Protein AF-A0A1G9GF75-F1 (afdb_monomer)

Nearest PDB structures (foldseek):
  6t9a-assembly1_C  TM=3.293E-01  e=6.809E-01  Ralstonia solanacearum
  8cf6-assembly1_A  TM=3.306E-01  e=2.085E+00  Ralstonia solanacearum
  5y2z-assembly3_F  TM=2.929E-01  e=1.576E+00  Homo sapiens
  3zw0-assembly1_A  TM=3.594E-01  e=5.396E+00  Burkholderia ambifaria AMMD
  5y31-assembly2_D  TM=3.012E-01  e=4.562E+00  Homo sapiens

Structure (mmCIF, N/CA/C/O backbone):
data_AF-A0A1G9GF75-F1
#
_entry.id   AF-A0A1G9GF75-F1
#
loop_
_atom_site.group_PDB
_atom_site.id
_atom_site.type_symbol
_atom_site.label_atom_id
_atom_site.label_alt_id
_atom_site.label_comp_id
_atom_site.label_asym_id
_atom_site.label_entity_id
_atom_site.label_seq_id
_atom_site.pdbx_PDB_ins_code
_atom_site.Cartn_x
_atom_site.Cartn_y
_atom_site.Cartn_z
_atom_site.occupancy
_at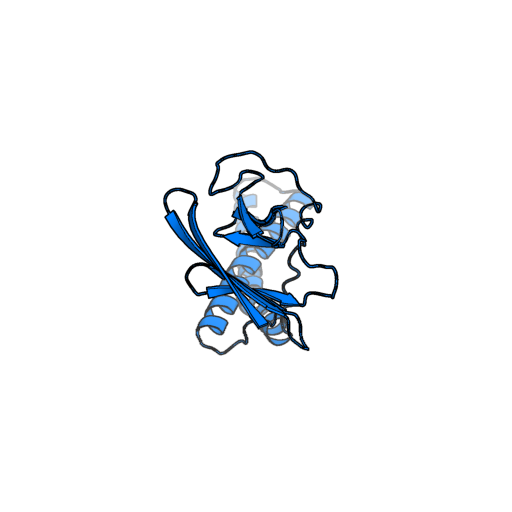om_site.B_iso_or_equiv
_atom_site.auth_seq_id
_atom_site.auth_comp_id
_atom_site.auth_asym_id
_atom_site.auth_atom_id
_atom_site.pdbx_PDB_model_num
ATOM 1 N N . MET A 1 1 ? -11.338 -0.528 24.658 1.00 68.44 1 MET A N 1
ATOM 2 C CA . MET A 1 1 ? -12.566 -0.187 23.904 1.00 68.44 1 MET A CA 1
ATOM 3 C C . MET A 1 1 ? -12.255 -0.245 22.417 1.00 68.44 1 MET A C 1
ATOM 5 O O . MET A 1 1 ? -11.251 0.332 22.014 1.00 68.44 1 MET A O 1
ATOM 9 N N . LYS A 1 2 ? -13.055 -0.966 21.622 1.00 80.62 2 LYS A N 1
ATOM 10 C CA . LYS A 1 2 ? -12.893 -1.018 20.161 1.00 80.62 2 LYS A CA 1
ATOM 11 C C . LYS A 1 2 ? -13.844 -0.028 19.498 1.00 80.62 2 LYS A C 1
ATOM 13 O O . LYS A 1 2 ? -15.021 -0.006 19.845 1.00 80.62 2 LYS A O 1
ATOM 18 N N . LYS A 1 3 ? -13.330 0.772 18.570 1.00 83.44 3 LYS A N 1
ATOM 19 C CA . LYS A 1 3 ? -14.111 1.652 17.699 1.00 83.44 3 LYS A CA 1
ATOM 20 C C . LYS A 1 3 ? -13.942 1.193 16.253 1.00 83.44 3 LYS A C 1
ATOM 22 O O . LYS A 1 3 ? -12.879 0.694 15.878 1.00 83.44 3 LYS A O 1
ATOM 27 N N . HIS A 1 4 ? -15.002 1.348 15.472 1.00 87.31 4 HIS A N 1
ATOM 28 C CA . HIS A 1 4 ? -15.048 0.924 14.082 1.00 87.31 4 HIS A CA 1
ATOM 29 C C . HIS A 1 4 ? -15.606 2.049 13.215 1.00 87.31 4 HIS A C 1
ATOM 31 O O . HIS A 1 4 ? -16.604 2.663 13.584 1.00 87.31 4 HIS A O 1
ATOM 37 N N . TRP A 1 5 ? -14.978 2.273 12.064 1.00 89.00 5 TRP A N 1
ATOM 38 C CA . TRP A 1 5 ? -15.493 3.140 11.006 1.00 89.00 5 TRP A CA 1
ATOM 39 C C . TRP A 1 5 ? -15.496 2.372 9.694 1.00 89.00 5 TRP A C 1
ATOM 41 O O . TRP A 1 5 ? -14.630 1.525 9.466 1.00 89.00 5 TRP A O 1
ATOM 51 N N . ASN A 1 6 ? -16.472 2.657 8.843 1.00 91.56 6 ASN A N 1
ATOM 52 C CA . ASN A 1 6 ? -16.586 2.055 7.529 1.00 91.56 6 ASN A CA 1
ATOM 53 C C . ASN A 1 6 ? -16.918 3.112 6.477 1.00 91.56 6 ASN A C 1
ATOM 55 O O . ASN A 1 6 ? -17.687 4.038 6.717 1.00 91.56 6 ASN A O 1
ATOM 59 N N . TRP A 1 7 ? -16.350 2.944 5.289 1.00 91.06 7 TRP A N 1
ATOM 60 C CA . TRP A 1 7 ? -16.622 3.804 4.145 1.00 91.06 7 TRP A CA 1
ATOM 61 C C . TRP A 1 7 ? -16.792 2.960 2.895 1.00 91.06 7 TRP A C 1
ATOM 63 O O . TRP A 1 7 ? -15.996 2.060 2.627 1.00 91.06 7 TRP A O 1
ATOM 73 N N . ASN A 1 8 ? -17.821 3.278 2.116 1.00 90.12 8 ASN A N 1
ATOM 74 C CA . ASN A 1 8 ? -17.993 2.752 0.771 1.00 90.12 8 ASN A CA 1
ATOM 75 C C . ASN A 1 8 ? -17.619 3.868 -0.198 1.00 90.12 8 ASN A C 1
ATOM 77 O O . ASN A 1 8 ? -18.296 4.891 -0.246 1.00 90.12 8 ASN A O 1
ATOM 81 N N . VAL A 1 9 ? -16.527 3.685 -0.933 1.00 86.38 9 VAL A N 1
ATOM 82 C CA . VAL A 1 9 ? -15.971 4.709 -1.824 1.00 86.38 9 VAL A CA 1
ATOM 83 C C . VAL A 1 9 ? -15.836 4.175 -3.241 1.00 86.38 9 VAL A C 1
ATOM 85 O O . VAL A 1 9 ? -15.618 2.981 -3.450 1.00 86.38 9 VAL A O 1
ATOM 88 N N . THR A 1 10 ? -15.938 5.070 -4.221 1.00 85.25 10 THR A N 1
ATOM 89 C CA . THR A 1 10 ? -15.710 4.737 -5.630 1.00 85.25 10 THR A CA 1
ATOM 90 C C . THR A 1 10 ? -14.386 5.340 -6.079 1.00 85.25 10 THR A C 1
ATOM 92 O O . THR A 1 10 ? -14.235 6.557 -6.089 1.00 85.25 10 THR A O 1
ATOM 95 N N . ILE A 1 11 ? -13.431 4.498 -6.477 1.00 83.50 11 ILE A N 1
ATOM 96 C CA . ILE A 1 11 ? -12.139 4.923 -7.035 1.00 83.50 11 ILE A CA 1
ATOM 97 C C . ILE A 1 11 ? -12.031 4.317 -8.433 1.00 83.50 11 ILE A C 1
ATOM 99 O O . ILE A 1 11 ? -12.179 3.106 -8.595 1.00 83.50 11 ILE A O 1
ATOM 103 N N . GLU A 1 12 ? -11.827 5.153 -9.455 1.00 84.19 12 GLU A N 1
ATOM 104 C CA . GLU A 1 12 ? -11.728 4.723 -10.864 1.00 84.19 12 GLU A CA 1
ATOM 105 C C . GLU A 1 12 ? -12.880 3.802 -11.311 1.00 84.19 12 GLU A C 1
ATOM 107 O O . GLU A 1 12 ? -12.673 2.764 -11.941 1.00 84.19 12 GLU A O 1
ATOM 112 N N . ARG A 1 13 ? -14.123 4.177 -10.970 1.00 82.81 13 ARG A N 1
ATOM 113 C CA . ARG A 1 13 ? -15.353 3.419 -11.291 1.00 82.81 13 ARG A CA 1
ATOM 114 C C . ARG A 1 13 ? -15.442 2.033 -10.634 1.00 82.81 13 ARG A C 1
ATOM 116 O O . ARG A 1 13 ? -16.277 1.222 -11.030 1.00 82.81 13 ARG A O 1
ATOM 123 N N . ARG A 1 14 ? -14.604 1.744 -9.636 1.00 83.81 14 ARG A N 1
ATOM 124 C CA . ARG A 1 14 ? -14.684 0.534 -8.811 1.00 83.81 14 ARG A CA 1
ATOM 125 C C . ARG A 1 14 ? -15.075 0.895 -7.387 1.00 83.81 14 ARG A C 1
ATOM 127 O O . ARG A 1 14 ? -14.551 1.853 -6.826 1.00 83.81 14 ARG A O 1
ATOM 134 N N . ASN A 1 15 ? -15.957 0.089 -6.808 1.00 88.25 15 ASN A N 1
ATOM 135 C CA . ASN A 1 15 ? -16.406 0.257 -5.432 1.00 88.25 15 ASN A CA 1
ATOM 136 C C . ASN A 1 15 ? -15.452 -0.465 -4.480 1.00 88.25 15 ASN A C 1
ATOM 138 O O . ASN A 1 15 ? -15.113 -1.633 -4.692 1.00 88.25 15 ASN A O 1
ATOM 142 N N . TYR A 1 16 ? -15.052 0.224 -3.418 1.00 87.94 16 TYR A N 1
ATOM 143 C CA . TYR A 1 16 ? -14.241 -0.320 -2.340 1.00 87.94 16 TYR A CA 1
ATOM 144 C C . TYR A 1 16 ? -14.930 -0.074 -1.010 1.00 87.94 16 TYR A C 1
ATOM 146 O O . TYR A 1 16 ? -15.447 1.013 -0.751 1.00 87.94 16 TYR A O 1
ATOM 154 N N . ARG A 1 17 ? -14.883 -1.087 -0.152 1.00 90.56 17 ARG A N 1
ATOM 155 C CA . ARG A 1 17 ? -15.241 -0.974 1.253 1.00 90.56 17 ARG A CA 1
ATOM 156 C C . ARG A 1 17 ? -13.967 -0.836 2.071 1.00 90.56 17 ARG A C 1
ATOM 158 O O . ARG A 1 17 ? -13.115 -1.721 2.027 1.00 90.56 17 ARG A O 1
ATOM 165 N N . ILE A 1 18 ? -13.836 0.261 2.799 1.00 90.44 18 ILE A N 1
ATOM 166 C CA . ILE A 1 18 ? -12.709 0.533 3.688 1.00 90.44 18 ILE A CA 1
ATOM 167 C C . ILE A 1 18 ? -13.226 0.417 5.117 1.00 90.44 18 ILE A C 1
ATOM 169 O O . ILE A 1 18 ? -14.155 1.130 5.482 1.00 90.44 18 ILE A O 1
ATOM 173 N N . ASP A 1 19 ? -12.634 -0.463 5.920 1.00 89.75 19 ASP A N 1
ATOM 174 C CA . ASP A 1 19 ? -12.979 -0.627 7.332 1.00 89.75 19 ASP A CA 1
ATOM 175 C C . ASP A 1 19 ? -11.769 -0.267 8.209 1.00 89.75 19 ASP A C 1
ATOM 177 O O . ASP A 1 19 ? -10.677 -0.826 8.061 1.00 89.75 19 ASP A O 1
ATOM 181 N N . LEU A 1 20 ? -11.972 0.647 9.155 1.00 88.88 20 LEU A N 1
ATOM 182 C CA . LEU A 1 20 ? -11.009 1.015 10.185 1.00 88.88 20 LEU A CA 1
ATOM 183 C C . LEU A 1 20 ? -11.405 0.364 11.506 1.00 88.88 20 LEU A C 1
ATOM 185 O O . LEU A 1 20 ? -12.462 0.663 12.055 1.00 88.88 20 LEU A O 1
ATOM 189 N N . GLU A 1 21 ? -10.544 -0.492 12.044 1.00 88.31 21 GLU A N 1
ATOM 190 C CA . GLU A 1 21 ? -10.649 -0.982 13.421 1.00 88.31 21 GLU A CA 1
ATOM 191 C C . GLU A 1 21 ? -9.610 -0.260 14.276 1.00 88.31 21 GLU A C 1
ATOM 193 O O . GLU A 1 21 ? -8.416 -0.314 13.979 1.00 88.31 21 GLU A O 1
ATOM 198 N N . TYR A 1 22 ? -10.062 0.375 15.356 1.00 83.69 22 TYR A N 1
ATOM 199 C CA . TYR A 1 22 ? -9.215 1.063 16.326 1.00 83.69 22 TYR A CA 1
ATOM 200 C C . TYR A 1 22 ? -9.423 0.458 17.712 1.00 83.69 22 TYR A C 1
ATOM 202 O O . TYR A 1 22 ? -10.532 0.477 18.253 1.00 83.69 22 TYR A O 1
ATOM 210 N N . ASN A 1 23 ? -8.366 -0.086 18.310 1.00 81.50 23 ASN A N 1
ATOM 211 C CA . ASN A 1 23 ? -8.431 -0.689 19.635 1.00 81.50 23 ASN A CA 1
ATOM 212 C C . ASN A 1 23 ? -7.692 0.171 20.659 1.00 81.50 23 ASN A C 1
ATOM 214 O O . ASN A 1 23 ? -6.466 0.258 20.649 1.00 81.50 23 ASN A O 1
ATOM 218 N N . ILE A 1 24 ? -8.448 0.751 21.589 1.00 69.38 24 ILE A N 1
ATOM 219 C CA . ILE A 1 24 ? -7.940 1.534 22.720 1.00 69.38 24 ILE A CA 1
ATOM 220 C C . ILE A 1 24 ? -7.897 0.623 23.944 1.00 69.38 24 ILE A C 1
ATOM 222 O O . ILE A 1 24 ? -8.791 0.654 24.795 1.00 69.38 24 ILE A O 1
ATOM 226 N N . GLY A 1 25 ? -6.916 -0.275 23.974 1.00 67.69 25 GLY A N 1
ATOM 227 C CA . GLY A 1 25 ? -6.624 -1.156 25.108 1.00 67.69 25 GLY A CA 1
ATOM 228 C C . GLY A 1 25 ? -5.212 -0.932 25.652 1.00 67.69 25 GLY A C 1
ATOM 229 O O . GLY A 1 25 ? -4.576 0.074 25.343 1.00 67.69 25 GLY A O 1
ATOM 230 N N . LEU A 1 26 ? -4.702 -1.898 26.424 1.00 62.81 26 LEU A N 1
ATOM 231 C CA . LEU A 1 26 ? -3.294 -1.944 26.858 1.00 62.81 26 LEU A CA 1
ATOM 232 C C . LEU A 1 26 ? -2.325 -1.888 25.668 1.00 62.81 26 LEU A C 1
ATOM 234 O O . LEU A 1 26 ? -1.297 -1.222 25.726 1.00 62.81 26 LEU A O 1
ATOM 238 N N . ILE A 1 27 ? -2.687 -2.557 24.571 1.00 65.62 27 ILE A N 1
ATOM 239 C CA . ILE A 1 27 ? -1.992 -2.474 23.290 1.00 65.62 27 ILE A CA 1
ATOM 240 C C . ILE A 1 27 ? -2.890 -1.686 22.345 1.00 65.62 27 ILE A C 1
ATOM 242 O O . ILE A 1 27 ? -3.922 -2.188 21.895 1.00 65.62 27 ILE A O 1
ATOM 246 N N . ARG A 1 28 ? -2.493 -0.446 22.062 1.00 75.44 28 ARG A N 1
ATOM 247 C CA . ARG A 1 28 ? -3.176 0.413 21.100 1.00 75.44 28 ARG A CA 1
ATOM 248 C C . ARG A 1 28 ? -2.770 0.017 19.690 1.00 75.44 28 ARG A C 1
ATOM 250 O O . ARG A 1 28 ? -1.592 0.055 19.328 1.00 75.44 28 ARG A O 1
ATOM 257 N N . ASN A 1 29 ? -3.742 -0.419 18.903 1.00 82.69 29 ASN A N 1
ATOM 258 C CA . ASN A 1 29 ? -3.508 -0.782 17.517 1.00 82.69 29 ASN A CA 1
ATOM 259 C C . ASN A 1 29 ? -4.644 -0.317 16.622 1.00 82.69 29 ASN A C 1
ATOM 261 O O . ASN A 1 29 ? -5.777 -0.113 17.057 1.00 82.69 29 ASN A O 1
ATOM 265 N N . MET A 1 30 ? -4.300 -0.172 15.352 1.00 84.25 30 MET A N 1
ATOM 266 C CA . MET A 1 30 ? -5.237 0.162 14.306 1.00 84.25 30 MET A CA 1
ATOM 267 C C . MET A 1 30 ? -5.001 -0.718 13.098 1.00 84.25 30 MET A C 1
ATOM 269 O O . MET A 1 30 ? -3.865 -1.066 12.757 1.00 84.25 30 MET A O 1
ATOM 273 N N . LYS A 1 31 ? -6.099 -1.101 12.463 1.00 89.25 31 LYS A N 1
ATOM 274 C CA . LYS A 1 31 ? -6.095 -1.940 11.276 1.00 89.25 31 LYS A CA 1
ATOM 275 C C . LYS A 1 31 ? -6.988 -1.313 10.230 1.00 89.25 31 LYS A C 1
ATOM 277 O O . LYS A 1 31 ? -8.153 -1.031 10.500 1.00 89.25 31 LYS A O 1
ATOM 282 N N . ILE A 1 32 ? -6.433 -1.149 9.039 1.00 88.31 32 ILE A N 1
ATOM 283 C CA . ILE A 1 32 ? -7.171 -0.718 7.858 1.00 88.31 32 ILE A CA 1
ATOM 284 C C . ILE A 1 32 ? -7.410 -1.954 7.000 1.00 88.31 32 ILE A C 1
ATOM 286 O O . ILE A 1 32 ? -6.450 -2.626 6.605 1.00 88.31 32 ILE A O 1
ATOM 290 N N . HIS A 1 33 ? -8.671 -2.247 6.712 1.00 88.25 33 HIS A N 1
ATOM 291 C CA . HIS A 1 33 ? -9.077 -3.293 5.785 1.00 88.25 33 HIS A CA 1
ATOM 292 C C . HIS A 1 33 ? -9.672 -2.665 4.526 1.00 88.25 33 HIS A C 1
ATOM 294 O O . HIS A 1 33 ? -10.390 -1.675 4.606 1.00 88.25 33 HIS A O 1
ATOM 300 N N . VAL A 1 34 ? -9.381 -3.253 3.369 1.00 88.25 34 VAL A N 1
ATOM 301 C CA . VAL A 1 34 ? -9.963 -2.880 2.076 1.00 88.25 34 VAL A CA 1
ATOM 302 C C . VAL A 1 34 ? -10.602 -4.130 1.485 1.00 88.25 34 VAL A C 1
ATOM 304 O O . VAL A 1 34 ? -9.927 -5.142 1.299 1.00 88.25 34 VAL A O 1
ATOM 307 N N . ASN A 1 35 ? -11.908 -4.083 1.229 1.00 89.75 35 ASN A N 1
ATOM 308 C CA . ASN A 1 35 ? -12.726 -5.226 0.817 1.00 89.75 35 ASN A CA 1
ATOM 309 C C . ASN A 1 35 ? -12.517 -6.454 1.728 1.00 89.75 35 ASN A C 1
ATOM 311 O O . ASN A 1 35 ? -12.398 -7.579 1.255 1.00 89.75 35 ASN A O 1
ATOM 315 N N . GLY A 1 36 ? -12.405 -6.227 3.043 1.00 84.00 36 GLY A N 1
ATOM 316 C CA . GLY A 1 36 ? -12.159 -7.273 4.044 1.00 84.00 36 GLY A CA 1
ATOM 317 C C . GLY A 1 36 ? -10.707 -7.764 4.148 1.00 84.00 36 GLY A C 1
ATOM 318 O O . GLY A 1 36 ? -10.383 -8.507 5.073 1.00 84.00 36 GLY A O 1
ATOM 319 N N . HIS A 1 37 ? -9.800 -7.334 3.267 1.00 83.19 37 HIS A N 1
ATOM 320 C CA . HIS A 1 37 ? -8.383 -7.692 3.338 1.00 83.19 37 HIS A CA 1
ATOM 321 C C . HIS A 1 37 ? -7.590 -6.668 4.147 1.00 83.19 37 HIS A C 1
ATOM 323 O O . HIS A 1 37 ? -7.698 -5.469 3.907 1.00 83.19 37 HIS A O 1
ATOM 329 N N . LEU A 1 38 ? -6.747 -7.131 5.077 1.00 84.25 38 LEU A N 1
ATOM 330 C CA . LEU A 1 38 ? -5.875 -6.254 5.863 1.00 84.25 38 LEU A CA 1
ATOM 331 C C . LEU A 1 38 ? -4.868 -5.543 4.945 1.00 84.25 38 LEU A C 1
ATOM 333 O O . LEU A 1 38 ? -3.921 -6.160 4.453 1.00 84.25 38 LEU A O 1
ATOM 337 N N . ALA A 1 39 ? -5.065 -4.241 4.746 1.00 79.94 39 ALA A N 1
ATOM 338 C CA . ALA A 1 39 ? -4.188 -3.397 3.946 1.00 79.94 39 ALA A CA 1
ATOM 339 C C . ALA A 1 39 ? -2.969 -2.948 4.760 1.00 79.94 39 ALA A C 1
ATOM 341 O O . ALA A 1 39 ? -1.834 -3.050 4.290 1.00 79.94 39 ALA A O 1
ATOM 342 N N . LYS A 1 40 ? -3.194 -2.490 6.001 1.00 77.56 40 LYS A N 1
ATOM 343 C CA . LYS A 1 40 ? -2.128 -1.981 6.873 1.00 77.56 40 LYS A CA 1
ATOM 344 C C . LYS A 1 40 ? -2.444 -2.208 8.359 1.00 77.56 40 LYS A C 1
ATOM 346 O O . LYS A 1 40 ? -3.447 -1.683 8.846 1.00 77.56 40 LYS A O 1
ATOM 351 N N . PRO A 1 41 ? -1.608 -2.962 9.095 1.00 80.00 41 PRO A N 1
ATOM 352 C CA . PRO A 1 41 ? -1.594 -2.938 10.553 1.00 80.00 41 PRO A CA 1
ATOM 353 C C . PRO A 1 41 ? -0.655 -1.834 11.066 1.00 80.00 41 PRO A C 1
ATOM 355 O O . PRO A 1 41 ? 0.464 -1.698 10.575 1.00 80.00 41 PRO A O 1
ATOM 358 N N . MET A 1 42 ? -1.072 -1.082 12.085 1.00 78.88 42 MET A N 1
ATOM 359 C CA . MET A 1 42 ? -0.218 -0.119 12.790 1.00 78.88 42 MET A CA 1
ATOM 360 C C . MET A 1 42 ? -0.378 -0.231 14.303 1.00 78.88 42 MET A C 1
ATOM 362 O O . MET A 1 42 ? -1.476 -0.432 14.827 1.00 78.88 42 MET A O 1
ATOM 366 N N . LYS A 1 43 ? 0.747 -0.087 15.006 1.00 77.31 43 LYS A N 1
ATOM 367 C CA . LYS A 1 43 ? 0.754 0.250 16.430 1.00 77.31 43 LYS A CA 1
ATOM 368 C C . LYS A 1 43 ? 0.620 1.760 16.553 1.00 77.31 43 LYS A C 1
ATOM 370 O O . LYS A 1 43 ? 1.166 2.474 15.720 1.00 77.31 43 LYS A O 1
ATOM 375 N N . ILE A 1 44 ? -0.106 2.207 17.568 1.00 74.12 44 ILE A N 1
ATOM 376 C CA . ILE A 1 44 ? -0.360 3.629 17.797 1.00 74.12 44 ILE A CA 1
ATOM 377 C C . ILE A 1 44 ? 0.061 3.958 19.214 1.00 74.12 44 ILE A C 1
ATOM 379 O O . ILE A 1 44 ? -0.300 3.245 20.152 1.00 74.12 44 ILE A O 1
ATOM 383 N N . ASN A 1 45 ? 0.828 5.026 19.378 1.00 71.75 45 ASN A N 1
ATOM 384 C CA . ASN A 1 45 ? 1.230 5.494 20.695 1.00 71.75 45 ASN A CA 1
ATOM 385 C C . ASN A 1 45 ? 0.145 6.377 21.326 1.00 71.75 45 ASN A C 1
ATOM 387 O O . ASN A 1 45 ? -0.747 6.910 20.665 1.00 71.75 45 ASN A O 1
ATOM 391 N N . LYS A 1 46 ? 0.203 6.545 22.648 1.00 67.75 46 LYS A N 1
ATOM 392 C CA . LYS A 1 46 ? -0.674 7.496 23.339 1.00 67.75 46 LYS A CA 1
ATOM 393 C C . LYS A 1 46 ? -0.375 8.912 22.826 1.00 67.75 46 LYS A C 1
ATOM 395 O O . LYS A 1 46 ? 0.773 9.330 22.875 1.00 67.75 46 LYS A O 1
ATOM 400 N N . GLY A 1 47 ? -1.399 9.623 22.351 1.00 67.00 47 GLY A N 1
ATOM 401 C CA . GLY A 1 47 ? -1.256 10.960 21.756 1.00 67.00 47 GLY A CA 1
ATOM 402 C C . GLY A 1 47 ? -1.088 10.980 20.232 1.00 67.00 47 GLY A C 1
ATOM 403 O O . GLY A 1 47 ? -1.136 12.050 19.647 1.00 67.00 47 GLY A O 1
ATOM 404 N N . GLU A 1 48 ? -0.965 9.824 19.570 1.00 68.38 48 GLU A N 1
ATOM 405 C CA . GLU A 1 48 ? -1.051 9.730 18.098 1.00 68.38 48 GLU A CA 1
ATOM 406 C C . GLU A 1 48 ? -2.504 9.579 17.602 1.00 68.38 48 G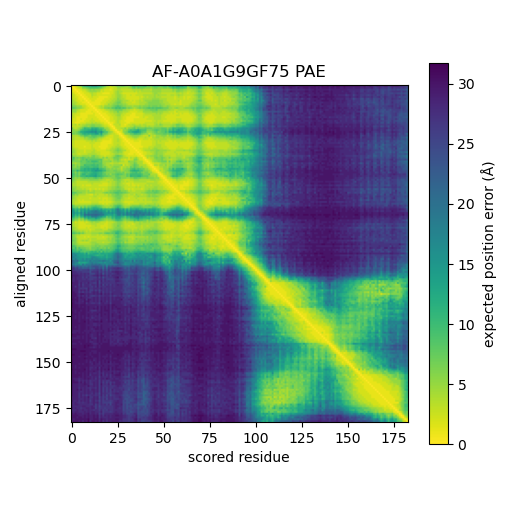LU A C 1
ATOM 408 O O . GLU A 1 48 ? -2.751 9.370 16.413 1.00 68.38 48 GLU A O 1
ATOM 413 N N . GLU A 1 49 ? -3.470 9.679 18.516 1.00 67.62 49 GLU A N 1
ATOM 414 C CA . GLU A 1 49 ? -4.895 9.778 18.210 1.00 67.62 49 GLU A CA 1
ATOM 415 C C . GLU A 1 49 ? -5.139 11.038 17.374 1.00 67.62 49 GLU A C 1
ATOM 417 O O . GLU A 1 49 ? -4.754 12.129 17.774 1.00 67.62 49 GLU A O 1
ATOM 422 N N . GLY A 1 50 ? -5.745 10.878 16.198 1.00 67.06 50 GLY A N 1
ATOM 423 C CA . GLY A 1 50 ? -5.982 11.987 15.268 1.00 67.06 50 GLY A CA 1
ATOM 424 C C . GLY A 1 50 ? -4.849 12.286 14.283 1.00 67.06 50 GLY A C 1
ATOM 425 O O . GLY A 1 50 ? -4.821 13.340 13.660 1.00 67.06 50 GLY A O 1
ATOM 426 N N . THR A 1 51 ? -3.896 11.368 14.118 1.00 73.94 51 THR A N 1
ATOM 427 C CA . THR A 1 51 ? -2.880 11.500 13.065 1.00 73.94 51 THR A CA 1
ATOM 428 C C . THR A 1 51 ? -3.357 10.954 11.719 1.00 73.94 51 THR A C 1
ATOM 430 O O . THR A 1 51 ? -4.228 10.086 11.646 1.00 73.94 51 THR A O 1
ATOM 433 N N . ASP A 1 52 ? -2.757 11.468 10.645 1.00 80.31 52 ASP A N 1
ATOM 434 C CA . ASP A 1 52 ? -2.993 11.009 9.279 1.00 80.31 52 ASP A CA 1
ATOM 435 C C . ASP A 1 52 ? -2.365 9.632 9.031 1.00 80.31 52 ASP A 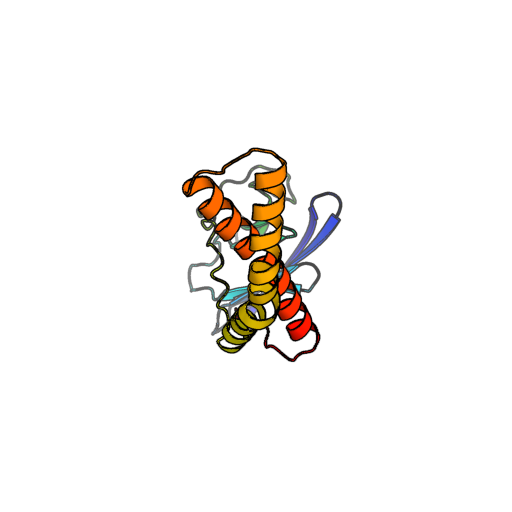C 1
ATOM 437 O O . ASP A 1 52 ? -1.184 9.391 9.306 1.00 80.31 52 ASP A O 1
ATOM 441 N N . TYR A 1 53 ? -3.146 8.737 8.432 1.00 83.12 53 TYR A N 1
ATOM 442 C CA . TYR A 1 53 ? -2.752 7.369 8.134 1.00 83.12 53 TYR A CA 1
ATOM 443 C C . TYR A 1 53 ? -2.855 7.062 6.646 1.00 83.12 53 TYR A C 1
ATOM 445 O O . TYR A 1 53 ? -3.941 6.972 6.077 1.00 83.12 53 TYR A O 1
ATOM 453 N N . PHE A 1 54 ? -1.702 6.818 6.034 1.00 84.56 54 PHE A N 1
ATOM 454 C CA . PHE A 1 54 ? -1.576 6.569 4.601 1.00 84.56 54 PHE A CA 1
ATOM 455 C C . PHE A 1 54 ? -1.586 5.073 4.272 1.00 84.56 54 PHE A C 1
ATOM 457 O O . PHE A 1 54 ? -0.953 4.260 4.966 1.00 84.56 54 PHE A O 1
ATOM 464 N N . PHE A 1 55 ? -2.283 4.706 3.200 1.00 86.06 55 PHE A N 1
ATOM 465 C CA . PHE A 1 55 ? -2.401 3.346 2.673 1.00 86.06 55 PHE A CA 1
ATOM 466 C C . PHE A 1 55 ? -2.660 3.384 1.159 1.00 86.06 55 PHE A C 1
ATOM 468 O O . PHE A 1 55 ? -2.943 4.438 0.606 1.00 86.06 55 PHE A O 1
ATOM 475 N N . PHE A 1 56 ? -2.568 2.240 0.479 1.00 81.50 56 PHE A N 1
ATOM 476 C CA . PHE A 1 56 ? -2.733 2.173 -0.976 1.00 81.50 56 PHE A CA 1
ATOM 477 C C . PHE A 1 56 ? -3.917 1.292 -1.381 1.00 81.50 56 PHE A C 1
ATOM 479 O O . PHE A 1 56 ? -4.083 0.189 -0.856 1.00 81.50 56 PHE A O 1
ATOM 486 N N . ILE A 1 57 ? -4.693 1.750 -2.367 1.00 81.94 57 ILE A N 1
ATOM 487 C CA . ILE A 1 57 ? -5.698 0.960 -3.094 1.00 81.94 57 ILE A CA 1
ATOM 488 C C . ILE A 1 57 ? -5.339 1.010 -4.580 1.00 81.94 57 ILE A C 1
ATOM 490 O O . ILE A 1 57 ? -5.416 2.070 -5.183 1.00 81.94 57 ILE A O 1
ATOM 494 N N . ASN A 1 58 ? -4.963 -0.121 -5.191 1.00 78.06 58 ASN A N 1
ATOM 495 C CA . ASN A 1 58 ? -4.633 -0.206 -6.627 1.00 78.06 58 ASN A CA 1
ATOM 496 C C . ASN A 1 58 ? -3.703 0.925 -7.120 1.00 78.06 58 ASN A C 1
ATOM 498 O O . ASN A 1 58 ? -4.011 1.607 -8.089 1.00 78.06 58 ASN A O 1
ATOM 502 N N . ASN A 1 59 ? -2.566 1.115 -6.440 1.00 79.31 59 ASN A N 1
ATOM 503 C CA . ASN A 1 59 ? -1.567 2.170 -6.692 1.00 79.31 59 ASN A CA 1
ATOM 504 C C . ASN A 1 59 ? -2.028 3.610 -6.415 1.00 79.31 59 ASN A C 1
ATOM 506 O O . ASN A 1 59 ? -1.275 4.547 -6.661 1.00 79.31 59 ASN A O 1
ATOM 510 N N . HIS A 1 60 ? -3.220 3.805 -5.858 1.00 79.31 60 HIS A N 1
ATOM 511 C CA . HIS A 1 60 ? -3.663 5.110 -5.389 1.00 79.31 60 HIS A CA 1
ATOM 512 C C . HIS A 1 60 ? -3.366 5.278 -3.908 1.00 79.31 60 HIS A C 1
ATOM 514 O O . HIS A 1 60 ? -3.820 4.474 -3.090 1.00 79.31 60 HIS A O 1
ATOM 520 N N . GLU A 1 61 ? -2.625 6.330 -3.567 1.00 84.19 61 GLU A N 1
ATOM 521 C CA . GLU A 1 61 ? -2.413 6.732 -2.180 1.00 84.19 61 GLU A CA 1
ATOM 522 C C . GLU A 1 61 ? -3.711 7.303 -1.600 1.00 84.19 61 GLU A C 1
ATOM 524 O O . GLU A 1 61 ? -4.258 8.305 -2.070 1.00 84.19 61 GLU A O 1
ATOM 529 N N . CYS A 1 62 ? -4.198 6.632 -0.568 1.00 86.56 62 CYS A N 1
ATOM 530 C CA . CYS A 1 62 ? -5.353 7.014 0.217 1.00 86.56 62 CYS A CA 1
ATOM 531 C C . CYS A 1 62 ? -4.892 7.405 1.623 1.00 86.56 62 CYS A C 1
ATOM 533 O O . CYS A 1 62 ? -3.921 6.862 2.161 1.00 86.56 62 CYS A O 1
ATOM 535 N N . ARG A 1 63 ? -5.632 8.312 2.251 1.00 87.31 63 ARG A N 1
ATOM 536 C CA . ARG A 1 63 ? -5.377 8.779 3.610 1.00 87.31 63 ARG A CA 1
ATOM 537 C C . ARG A 1 63 ? -6.634 8.643 4.447 1.00 87.31 63 ARG A C 1
ATOM 539 O O . ARG A 1 63 ? -7.696 9.082 4.029 1.00 87.31 63 ARG A O 1
ATOM 546 N N . ILE A 1 64 ? -6.498 8.095 5.646 1.00 88.50 64 ILE A N 1
ATOM 547 C CA . ILE A 1 64 ? -7.475 8.273 6.717 1.00 88.50 64 ILE A CA 1
ATOM 548 C C . ILE A 1 64 ? -6.977 9.413 7.595 1.00 88.50 64 ILE A C 1
ATOM 550 O O . ILE A 1 64 ? -5.846 9.352 8.068 1.00 88.50 64 ILE A O 1
ATOM 554 N N . TYR A 1 65 ? -7.795 10.434 7.803 1.00 83.94 65 TYR A N 1
ATOM 555 C CA . TYR A 1 65 ? -7.457 11.581 8.647 1.00 83.94 65 TYR A CA 1
ATOM 556 C C . TYR A 1 65 ? -8.560 11.812 9.673 1.00 83.94 65 TYR A C 1
ATOM 558 O O . TYR A 1 65 ? -9.707 11.407 9.449 1.00 83.94 65 TYR A O 1
ATOM 566 N N . SER A 1 66 ? -8.229 12.421 10.809 1.00 79.56 66 SER A N 1
ATOM 567 C CA . SER A 1 66 ? -9.259 12.850 11.751 1.00 79.56 66 SER A CA 1
ATOM 568 C C . SER A 1 66 ? -9.811 14.215 11.377 1.00 79.56 66 SER A C 1
ATOM 570 O O . SER A 1 66 ? -9.053 15.133 11.075 1.00 79.56 66 SER A O 1
ATOM 572 N N . ARG A 1 67 ? -11.126 14.363 11.474 1.00 69.75 67 ARG A N 1
ATOM 573 C CA . ARG A 1 67 ? -11.796 15.656 11.532 1.00 69.75 67 ARG A CA 1
ATOM 574 C C . ARG A 1 67 ? -11.931 16.069 12.993 1.00 69.75 67 ARG A C 1
ATOM 576 O O . ARG A 1 67 ? -12.303 15.242 13.831 1.00 69.75 67 ARG A O 1
ATOM 583 N N . GLU A 1 68 ? -11.649 17.336 13.276 1.00 61.34 68 GLU A N 1
ATOM 584 C CA . GLU A 1 68 ? -12.093 17.945 14.526 1.00 61.34 68 GLU A CA 1
ATOM 585 C C . GLU A 1 68 ? -13.624 17.919 14.548 1.00 61.34 68 GLU A C 1
ATOM 587 O O . GLU A 1 68 ? -14.290 18.375 13.619 1.00 61.34 68 GLU A O 1
ATOM 592 N N . GLY A 1 69 ? -14.171 17.300 15.587 1.00 57.47 69 GLY A N 1
ATOM 593 C CA . GLY A 1 69 ? -15.588 17.320 15.913 1.00 57.47 69 GLY A CA 1
ATOM 594 C C . GLY A 1 69 ? -15.733 17.697 17.379 1.00 57.47 69 GLY A C 1
ATOM 595 O O . GLY A 1 69 ? -14.820 17.440 18.164 1.00 57.47 69 GLY A O 1
ATOM 596 N N . GLU A 1 70 ? -16.870 18.296 17.732 1.00 47.19 70 GLU A N 1
ATOM 597 C CA . GLU A 1 70 ? -17.072 18.989 19.013 1.00 47.19 70 GLU A CA 1
ATOM 598 C C . GLU A 1 70 ? -16.806 18.123 20.257 1.00 47.19 70 GLU A C 1
ATOM 600 O O . GLU A 1 70 ? -16.406 18.678 21.268 1.00 47.19 70 GLU A O 1
ATOM 605 N N . ASP A 1 71 ? -16.915 16.787 20.183 1.00 51.12 71 ASP A N 1
ATOM 606 C CA . ASP A 1 71 ? -16.669 15.908 21.343 1.00 51.12 71 ASP A CA 1
ATOM 607 C C . ASP A 1 71 ? -16.118 14.502 21.009 1.00 51.12 71 ASP A C 1
ATOM 609 O O . ASP A 1 71 ? -15.983 13.642 21.883 1.00 51.12 71 ASP A O 1
ATOM 613 N N . ASN A 1 72 ? -15.791 14.210 19.744 1.00 63.50 72 ASN A N 1
ATOM 614 C CA . ASN A 1 72 ? -15.275 12.897 19.344 1.00 63.50 72 ASN A CA 1
ATOM 615 C C . ASN A 1 72 ? -14.311 12.974 18.155 1.00 63.50 72 ASN A C 1
ATOM 617 O O . ASN A 1 72 ? -14.548 13.682 17.184 1.00 63.50 72 ASN A O 1
ATOM 621 N N . LEU A 1 73 ? -13.256 12.151 18.193 1.00 67.56 73 LEU A N 1
ATOM 622 C CA . LEU A 1 73 ? -12.417 11.865 17.025 1.00 67.56 73 LEU A CA 1
ATOM 623 C C . LEU A 1 73 ? -13.265 11.191 15.937 1.00 67.56 73 LEU A C 1
ATOM 625 O O . LEU A 1 73 ? -13.604 10.006 16.044 1.00 67.56 73 LEU A O 1
ATOM 629 N N . HIS A 1 74 ? -13.592 11.948 14.894 1.00 76.62 74 HIS A N 1
ATOM 630 C CA . HIS A 1 74 ? -14.208 11.437 13.676 1.00 76.62 74 HIS A CA 1
ATOM 631 C C . HIS A 1 74 ? -13.123 11.193 12.637 1.00 76.62 74 HIS A C 1
ATOM 633 O O . HIS A 1 74 ? -12.268 12.043 12.439 1.00 76.62 74 HIS A O 1
ATOM 639 N N . TYR A 1 75 ? -13.154 10.048 11.959 1.00 84.00 75 TYR A N 1
ATOM 640 C CA . TYR A 1 75 ? -12.242 9.770 10.853 1.00 84.00 75 TYR A CA 1
ATOM 641 C C . TYR A 1 75 ? -12.969 9.918 9.516 1.00 84.00 75 TYR A C 1
ATOM 643 O O . TYR A 1 75 ? -14.159 9.613 9.416 1.00 84.00 75 TYR A O 1
ATOM 651 N N . SER A 1 76 ? -12.244 10.358 8.492 1.00 86.56 76 SER A N 1
ATOM 652 C CA . SER A 1 76 ? -12.693 10.360 7.098 1.00 86.56 76 SER A CA 1
ATOM 653 C C . SER A 1 76 ? -11.589 9.843 6.177 1.00 86.56 76 SER A C 1
ATOM 655 O O . SER A 1 76 ? -10.442 9.679 6.601 1.00 86.56 76 SER A O 1
ATOM 657 N N . VAL A 1 77 ? -11.937 9.562 4.921 1.00 88.81 77 VAL A N 1
ATOM 658 C CA . VAL A 1 77 ? -11.019 9.047 3.900 1.00 88.81 77 VAL A CA 1
ATOM 659 C C . VAL A 1 77 ? -10.848 10.075 2.794 1.00 88.81 77 VAL A C 1
ATOM 661 O O . VAL A 1 77 ? -11.825 10.545 2.220 1.00 88.81 77 VAL A O 1
ATOM 664 N N . ALA A 1 78 ? -9.599 10.360 2.447 1.00 87.62 78 ALA A N 1
ATOM 665 C CA . ALA A 1 78 ? -9.226 11.200 1.324 1.00 87.62 78 ALA A CA 1
ATOM 666 C C . ALA A 1 78 ? -8.387 10.429 0.297 1.00 87.62 78 ALA A C 1
ATOM 668 O O . ALA A 1 78 ? -7.623 9.522 0.642 1.00 87.62 78 ALA A O 1
ATOM 669 N N . LEU A 1 79 ? -8.495 10.835 -0.964 1.00 87.31 79 LEU A N 1
ATOM 670 C CA . LEU A 1 79 ? -7.675 10.377 -2.078 1.00 87.31 79 LEU A CA 1
ATOM 671 C C . LEU A 1 79 ? -6.998 11.586 -2.717 1.00 87.31 79 LEU A C 1
ATOM 673 O O . LEU A 1 79 ? -7.685 12.507 -3.150 1.00 87.31 79 LEU A O 1
ATOM 677 N N . ARG A 1 80 ? -5.660 11.582 -2.797 1.00 80.25 80 ARG A N 1
ATOM 678 C CA . ARG A 1 80 ? -4.877 12.689 -3.390 1.00 80.25 80 ARG A CA 1
ATOM 679 C C . ARG A 1 80 ? -5.288 14.079 -2.867 1.00 80.25 80 ARG A C 1
ATOM 681 O O . ARG A 1 80 ? -5.368 15.033 -3.631 1.00 80.25 80 ARG A O 1
ATOM 688 N N . GLY A 1 81 ? -5.578 14.176 -1.570 1.00 79.44 81 GLY A N 1
ATOM 689 C CA . GLY A 1 81 ? -6.003 15.426 -0.934 1.00 79.44 81 GLY A CA 1
ATOM 690 C C . GLY A 1 81 ? -7.479 15.792 -1.111 1.00 79.44 81 GLY A C 1
ATOM 691 O O . GLY A 1 81 ? -7.865 16.855 -0.657 1.00 79.44 81 GLY A O 1
ATOM 692 N N . VAL A 1 82 ? -8.322 14.947 -1.711 1.00 83.38 82 VAL A N 1
ATOM 693 C CA . VAL A 1 82 ? -9.775 15.181 -1.807 1.00 83.38 82 VAL A CA 1
ATOM 694 C C . VAL A 1 82 ? -10.515 14.208 -0.900 1.00 83.38 82 VAL A C 1
ATOM 696 O O . VAL A 1 82 ? -10.299 12.999 -0.997 1.00 83.38 82 VAL A O 1
ATOM 699 N N . ASP A 1 83 ? -11.378 14.710 -0.022 1.00 86.81 83 ASP A N 1
ATOM 700 C CA . ASP A 1 83 ? -12.243 13.872 0.806 1.00 86.81 83 ASP A CA 1
ATOM 701 C C . ASP A 1 83 ? -13.231 13.092 -0.076 1.00 86.81 83 ASP A C 1
ATOM 703 O O . ASP A 1 83 ? -13.940 13.663 -0.903 1.00 86.81 83 ASP A O 1
ATOM 707 N N . LEU A 1 84 ? -13.280 11.771 0.087 1.00 85.25 84 LEU A N 1
ATOM 708 C CA . LEU A 1 84 ? -14.094 10.887 -0.752 1.00 85.25 84 LEU A CA 1
ATOM 709 C C . LEU A 1 84 ? -15.591 10.907 -0.406 1.00 85.25 84 LEU A C 1
ATOM 711 O O . LEU A 1 84 ? -16.385 10.312 -1.134 1.00 85.25 84 LEU A O 1
ATOM 715 N N . ILE A 1 85 ? -15.974 11.546 0.698 1.00 82.38 85 ILE A N 1
ATOM 716 C CA . ILE A 1 85 ? -17.354 11.688 1.167 1.00 82.38 85 ILE A CA 1
ATOM 717 C C . ILE A 1 85 ? -17.887 13.072 0.794 1.00 82.38 85 ILE A C 1
ATOM 719 O O . ILE A 1 85 ? -18.965 13.164 0.212 1.00 82.38 85 ILE A O 1
ATOM 723 N N . THR A 1 86 ? -17.153 14.141 1.126 1.00 82.62 86 THR A N 1
ATOM 724 C CA . THR A 1 86 ? -17.606 15.524 0.893 1.00 82.62 86 THR A CA 1
ATOM 725 C C . THR A 1 86 ? -17.144 16.102 -0.440 1.00 82.62 86 THR A C 1
ATOM 727 O O . THR A 1 86 ? -17.754 17.048 -0.928 1.00 82.62 86 THR A O 1
ATOM 730 N N . GLY A 1 87 ? -16.102 15.539 -1.060 1.00 79.44 87 GLY A N 1
ATOM 731 C CA . GLY A 1 87 ? -15.508 16.071 -2.292 1.00 79.44 87 GLY A CA 1
ATOM 732 C C . GLY A 1 87 ? -14.660 17.329 -2.080 1.00 79.44 87 GLY A C 1
ATOM 733 O O . GLY A 1 87 ? -14.184 17.918 -3.048 1.00 79.44 87 GLY A O 1
ATOM 734 N N . GLU A 1 88 ? -14.467 17.750 -0.832 1.00 82.00 88 GLU A N 1
ATOM 735 C CA . GLU A 1 88 ? -13.695 18.940 -0.486 1.00 82.00 88 GLU A CA 1
ATOM 736 C C . GLU A 1 88 ? -12.193 18.652 -0.504 1.00 82.00 88 GLU A C 1
ATOM 738 O O . GLU A 1 88 ? -11.744 17.534 -0.236 1.00 82.00 88 GLU A O 1
ATOM 743 N N . SER A 1 89 ? -11.405 19.684 -0.799 1.00 80.50 89 SER A N 1
ATOM 744 C CA . SER A 1 89 ? -9.951 19.618 -0.671 1.00 80.50 89 SER A CA 1
ATOM 745 C C . SER A 1 89 ? -9.555 19.613 0.805 1.00 80.50 89 SER A C 1
ATOM 747 O O . SER A 1 89 ? -10.086 20.381 1.603 1.00 80.50 89 SER A O 1
ATOM 749 N N . VAL A 1 90 ? -8.592 18.772 1.161 1.00 77.12 90 VAL A N 1
ATOM 750 C CA . VAL A 1 90 ? -8.118 18.568 2.528 1.00 77.12 90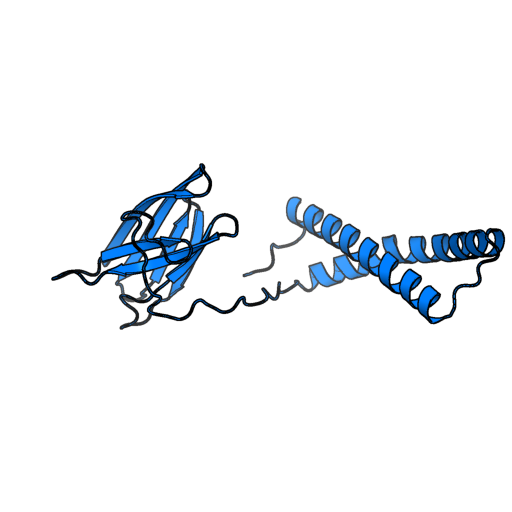 VAL A CA 1
ATOM 751 C C . VAL A 1 90 ? -6.600 18.679 2.546 1.00 77.12 90 VAL A C 1
ATOM 753 O O . VAL A 1 90 ? -5.902 17.890 1.906 1.00 77.12 90 VAL A O 1
ATOM 756 N N . GLU A 1 91 ? -6.079 19.614 3.334 1.00 68.06 91 GLU A N 1
ATOM 757 C CA . GLU A 1 91 ? -4.637 19.748 3.541 1.00 68.06 91 GLU A CA 1
ATOM 758 C C . GLU A 1 91 ? -4.069 18.599 4.391 1.00 68.06 91 GLU A C 1
ATOM 760 O O . GLU A 1 91 ? -4.770 17.931 5.162 1.00 68.06 91 GLU A O 1
ATOM 765 N N . TYR A 1 92 ? -2.783 18.307 4.196 1.00 55.53 92 TYR A N 1
ATOM 766 C CA . TYR A 1 92 ? -2.076 17.264 4.931 1.00 55.53 92 TYR A CA 1
ATOM 767 C C . TYR A 1 92 ? -1.644 17.765 6.307 1.00 55.53 92 TYR A C 1
ATOM 769 O O . TYR A 1 92 ? -0.882 18.721 6.397 1.00 55.53 92 TYR A O 1
ATOM 777 N N . VAL A 1 93 ? -2.075 17.083 7.374 1.00 59.06 93 VAL A N 1
ATOM 778 C CA . VAL A 1 93 ? -1.603 17.377 8.739 1.00 59.06 93 VAL A CA 1
ATOM 779 C C . VAL A 1 93 ? -0.191 16.818 8.926 1.00 59.06 93 VAL A C 1
ATOM 781 O O . VAL A 1 93 ? 0.638 17.390 9.632 1.00 59.06 93 VAL A O 1
ATOM 784 N N . LYS A 1 94 ? 0.117 15.706 8.250 1.00 54.66 94 LYS A N 1
ATOM 785 C CA . LYS A 1 94 ? 1.453 15.109 8.203 1.00 54.66 94 LYS A CA 1
ATOM 786 C C . LYS A 1 94 ? 1.887 14.960 6.753 1.00 54.66 94 LYS A C 1
ATOM 788 O O . LYS A 1 94 ? 1.106 14.480 5.936 1.00 54.66 94 LYS A O 1
ATOM 793 N N . ALA A 1 95 ? 3.12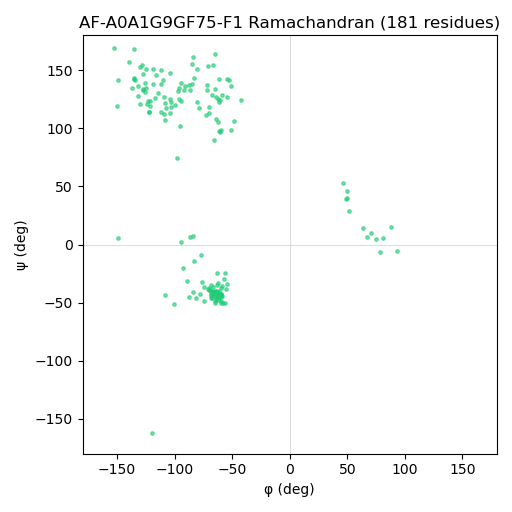7 15.346 6.445 1.00 49.00 95 ALA A N 1
ATOM 794 C CA . ALA A 1 95 ? 3.684 15.150 5.110 1.00 49.00 95 ALA A CA 1
ATOM 795 C C . ALA A 1 95 ? 3.495 13.682 4.679 1.00 49.00 95 ALA A C 1
ATOM 797 O O . ALA A 1 95 ? 3.717 12.789 5.511 1.00 49.00 95 ALA A O 1
ATOM 798 N N . PRO A 1 96 ? 3.077 13.426 3.424 1.00 46.75 96 PRO A N 1
ATOM 799 C CA . PRO A 1 96 ? 2.932 12.068 2.930 1.00 46.75 96 PRO A CA 1
ATOM 800 C C . PRO A 1 96 ? 4.253 11.318 3.133 1.00 46.75 96 PRO A C 1
ATOM 802 O O . PRO A 1 96 ? 5.331 11.923 3.024 1.00 46.75 96 PRO A O 1
ATOM 805 N N . PRO A 1 97 ? 4.204 10.024 3.492 1.00 51.81 97 PRO A N 1
ATOM 806 C CA . PRO A 1 97 ? 5.413 9.227 3.572 1.00 51.81 97 PRO A CA 1
ATOM 807 C C . PRO A 1 97 ? 6.124 9.333 2.223 1.00 51.81 97 PRO A C 1
ATOM 809 O O . PRO A 1 97 ? 5.516 9.112 1.178 1.00 51.81 97 PRO A O 1
ATOM 812 N N . LYS A 1 98 ? 7.408 9.709 2.241 1.00 47.22 98 LYS A N 1
ATOM 813 C CA . LYS A 1 98 ? 8.242 9.622 1.038 1.00 47.22 98 LYS A CA 1
ATOM 814 C C . LYS A 1 98 ? 8.120 8.197 0.507 1.00 47.22 98 LYS A C 1
ATOM 816 O O . LYS A 1 98 ? 8.056 7.278 1.321 1.00 47.22 98 LYS A O 1
ATOM 821 N N . GLU A 1 99 ? 8.071 8.026 -0.814 1.00 38.25 99 GLU A N 1
ATOM 822 C CA . GLU A 1 99 ? 8.140 6.706 -1.440 1.00 38.25 99 GLU A CA 1
ATOM 823 C C . GLU A 1 99 ? 9.360 5.973 -0.875 1.00 38.25 99 GLU A C 1
ATOM 825 O O . GLU A 1 99 ? 10.503 6.230 -1.249 1.00 38.25 99 GLU A O 1
ATOM 830 N N . GLU A 1 10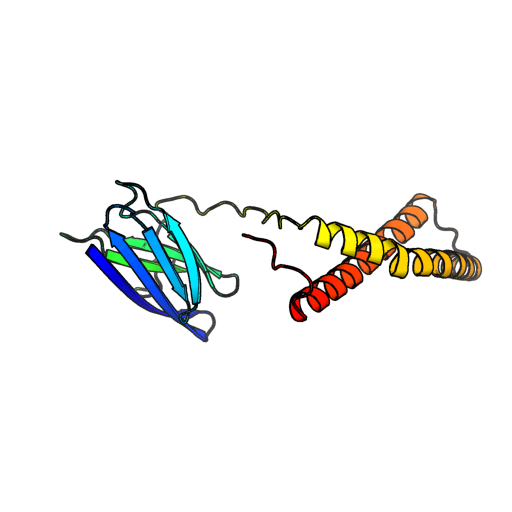0 ? 9.131 5.109 0.110 1.00 40.66 100 GLU A N 1
ATOM 831 C CA . GLU A 1 100 ? 10.152 4.193 0.566 1.00 40.66 100 GLU A CA 1
ATOM 832 C C . GLU A 1 100 ? 10.269 3.169 -0.551 1.00 40.66 100 GLU A C 1
ATOM 834 O O . GLU A 1 100 ? 9.337 2.397 -0.799 1.00 40.66 100 GLU A O 1
ATOM 839 N N . GLU A 1 101 ? 11.404 3.183 -1.252 1.00 35.19 101 GLU A N 1
ATOM 840 C CA . GLU A 1 101 ? 11.819 2.049 -2.060 1.00 35.19 101 GLU A CA 1
ATOM 841 C C . GLU A 1 101 ? 11.682 0.812 -1.177 1.00 35.19 101 GLU A C 1
ATOM 843 O O . GLU A 1 101 ? 12.438 0.617 -0.221 1.00 35.19 101 GLU A O 1
ATOM 848 N N . VAL A 1 102 ? 10.660 0.002 -1.452 1.00 37.38 102 VAL A N 1
ATOM 849 C CA . VAL A 1 102 ? 10.435 -1.243 -0.735 1.00 37.38 102 VAL A CA 1
ATOM 850 C C . VAL A 1 102 ? 11.660 -2.100 -1.009 1.00 37.38 102 VAL A C 1
ATOM 852 O O . VAL A 1 102 ? 11.752 -2.757 -2.048 1.00 37.38 102 VAL A O 1
ATOM 855 N N . GLN A 1 103 ? 12.618 -2.100 -0.082 1.00 39.16 103 GLN A N 1
ATOM 856 C CA . GLN A 1 103 ? 13.691 -3.076 -0.075 1.00 39.16 103 GLN A CA 1
ATOM 857 C C . GLN A 1 103 ? 13.032 -4.419 0.198 1.00 39.16 103 GLN A C 1
ATOM 859 O O . GLN A 1 103 ? 12.824 -4.827 1.342 1.00 39.16 103 GLN A O 1
ATOM 864 N N . VAL A 1 104 ? 12.640 -5.100 -0.878 1.00 44.88 104 VAL A N 1
ATOM 865 C CA . VAL A 1 104 ? 12.170 -6.476 -0.824 1.00 44.88 104 VAL A CA 1
ATOM 866 C C . VAL A 1 104 ? 13.328 -7.285 -0.255 1.00 44.88 104 VAL A C 1
ATOM 868 O O . VAL A 1 104 ? 14.273 -7.618 -0.971 1.00 44.88 104 VAL A O 1
ATOM 871 N N . LYS A 1 105 ? 13.276 -7.575 1.049 1.00 50.59 105 LYS A N 1
ATOM 872 C CA . LYS A 1 105 ? 14.221 -8.476 1.704 1.00 50.59 105 LYS A CA 1
ATOM 873 C C . LYS A 1 105 ? 14.084 -9.844 1.048 1.00 50.59 105 LYS A C 1
ATOM 875 O O . LYS A 1 105 ? 13.186 -10.621 1.367 1.00 50.59 105 LYS A O 1
ATOM 880 N N . MET A 1 106 ? 14.968 -10.118 0.093 1.00 59.59 106 MET A N 1
ATOM 881 C CA . MET A 1 106 ? 15.100 -11.435 -0.507 1.00 59.59 106 MET A CA 1
ATOM 882 C C . MET A 1 106 ? 15.63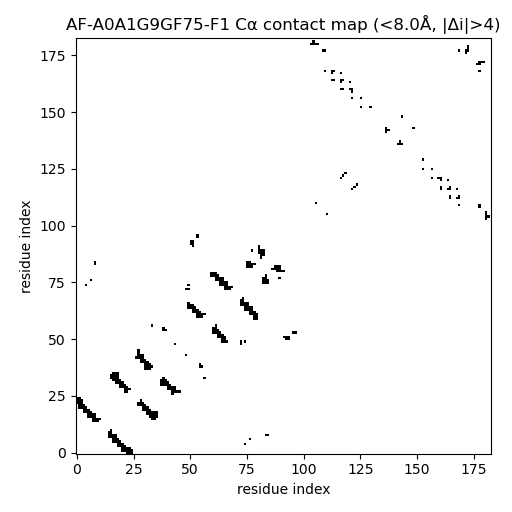5 -12.394 0.549 1.00 59.59 106 MET A C 1
ATOM 884 O O . MET A 1 106 ? 16.650 -12.148 1.202 1.00 59.59 106 MET A O 1
ATOM 888 N N . THR A 1 107 ? 14.948 -13.514 0.717 1.00 68.12 107 THR A N 1
ATOM 889 C CA . THR A 1 107 ? 15.419 -14.598 1.576 1.00 68.12 107 THR A CA 1
ATOM 890 C C . THR A 1 107 ? 16.690 -15.223 0.985 1.00 68.12 107 THR A C 1
ATOM 892 O O . THR A 1 107 ? 16.898 -15.221 -0.231 1.00 68.12 107 THR A O 1
ATOM 895 N N . LYS A 1 108 ? 17.546 -15.828 1.824 1.00 70.81 108 LYS A N 1
ATOM 896 C CA . LYS A 1 108 ? 18.762 -16.530 1.353 1.00 70.81 108 LYS A CA 1
ATOM 897 C C . LYS A 1 108 ? 18.450 -17.601 0.292 1.00 70.81 108 LYS A C 1
ATOM 899 O O . LYS A 1 108 ? 19.222 -17.781 -0.644 1.00 70.81 108 LYS A O 1
ATOM 904 N N . LYS A 1 109 ? 17.292 -18.267 0.403 1.00 66.31 109 LYS A N 1
ATOM 905 C CA . LYS A 1 109 ? 16.806 -19.257 -0.574 1.00 66.31 109 LYS A CA 1
ATOM 906 C C . LYS A 1 109 ? 16.411 -18.617 -1.909 1.00 66.31 109 LYS A C 1
ATOM 908 O O . LYS A 1 109 ? 16.719 -19.177 -2.954 1.00 66.31 109 LYS A O 1
ATOM 913 N N . GLU A 1 110 ? 15.786 -17.440 -1.899 1.00 63.25 110 GLU A N 1
ATOM 914 C CA . GLU A 1 110 ? 15.498 -16.698 -3.133 1.00 63.25 110 GLU A CA 1
ATOM 915 C C . GLU A 1 110 ? 16.773 -16.215 -3.825 1.00 63.25 110 GLU A C 1
ATOM 917 O O . GLU A 1 110 ? 16.863 -16.334 -5.043 1.00 63.25 110 GLU A O 1
ATOM 922 N N . MET A 1 111 ? 17.771 -15.735 -3.073 1.00 69.25 111 MET A N 1
ATOM 923 C CA . MET A 1 111 ? 19.079 -15.391 -3.646 1.00 69.25 111 MET A CA 1
ATOM 924 C C . MET A 1 111 ? 19.746 -16.604 -4.303 1.00 69.25 111 MET A C 1
ATOM 926 O O . MET A 1 111 ? 20.212 -16.496 -5.434 1.00 69.25 111 MET A O 1
ATOM 930 N N . ALA A 1 112 ? 19.727 -17.769 -3.649 1.00 72.19 112 ALA A N 1
ATOM 931 C CA . ALA A 1 112 ? 20.281 -19.000 -4.212 1.00 72.19 112 ALA A CA 1
ATOM 932 C C . ALA A 1 112 ? 19.542 -19.450 -5.486 1.00 72.19 112 ALA A C 1
ATOM 934 O O . ALA A 1 112 ? 20.179 -19.789 -6.478 1.00 72.19 112 ALA A O 1
ATOM 935 N N . VAL A 1 113 ? 18.205 -19.398 -5.502 1.00 71.62 113 VAL A N 1
ATOM 936 C CA . VAL A 1 113 ? 17.400 -19.730 -6.693 1.00 71.62 113 VAL A CA 1
ATOM 937 C C . VAL A 1 113 ? 17.697 -18.779 -7.849 1.00 71.62 113 VAL A C 1
ATOM 939 O O . VAL A 1 113 ? 17.847 -19.223 -8.986 1.00 71.62 113 VAL A O 1
ATOM 942 N N . ARG A 1 114 ? 17.811 -17.477 -7.567 1.00 68.69 114 ARG A N 1
ATOM 943 C CA . ARG A 1 114 ? 18.173 -16.475 -8.572 1.00 68.69 114 ARG A CA 1
ATOM 944 C C . ARG A 1 114 ? 19.586 -16.732 -9.115 1.00 68.69 114 ARG A C 1
ATOM 946 O O . ARG A 1 114 ? 19.743 -16.822 -10.328 1.00 68.69 114 ARG A O 1
ATOM 953 N N . ALA A 1 115 ? 20.571 -16.988 -8.256 1.00 67.88 115 ALA A N 1
ATOM 954 C CA . ALA A 1 115 ? 21.937 -17.317 -8.676 1.00 67.88 115 ALA A CA 1
ATOM 955 C C . ALA A 1 115 ? 22.010 -18.598 -9.531 1.00 67.88 115 ALA A C 1
ATOM 957 O O . ALA A 1 115 ? 22.632 -18.599 -10.590 1.00 67.88 115 ALA A O 1
ATOM 958 N N . ILE A 1 116 ? 21.316 -19.668 -9.131 1.00 71.31 116 ILE A N 1
ATOM 959 C CA . ILE A 1 116 ? 21.256 -20.917 -9.908 1.00 71.31 116 ILE A CA 1
ATOM 960 C C . ILE A 1 116 ? 20.562 -20.679 -11.253 1.00 71.31 116 ILE A C 1
ATOM 962 O O . ILE A 1 116 ? 21.029 -21.175 -12.274 1.00 71.31 116 ILE A O 1
ATOM 966 N N . SER A 1 117 ? 19.488 -19.882 -11.289 1.00 64.00 117 SER A N 1
ATOM 967 C CA . SER A 1 117 ? 18.843 -19.534 -12.559 1.00 64.00 117 SER A CA 1
ATOM 968 C C . SER A 1 117 ? 19.787 -18.781 -13.496 1.00 64.00 117 SER A C 1
ATOM 970 O O . SER A 1 117 ? 19.843 -19.104 -14.674 1.00 64.00 117 SER A O 1
ATOM 972 N N . PHE A 1 118 ? 20.609 -17.860 -12.984 1.00 63.16 118 PHE A N 1
ATOM 973 C CA . PHE A 1 118 ? 21.612 -17.176 -13.799 1.00 63.16 118 PHE A CA 1
ATOM 974 C C . PHE A 1 118 ? 22.583 -18.167 -14.459 1.00 63.16 118 PHE A C 1
ATOM 976 O O . PHE A 1 118 ? 22.764 -18.136 -15.677 1.00 63.16 118 PHE A O 1
ATOM 983 N N . ILE A 1 119 ? 23.141 -19.085 -13.662 1.00 63.88 119 ILE A N 1
ATOM 984 C CA . ILE A 1 119 ? 24.133 -20.076 -14.105 1.00 63.88 119 ILE A CA 1
ATOM 985 C C . ILE A 1 119 ? 23.538 -21.055 -15.124 1.00 63.88 119 ILE A C 1
ATOM 987 O O . ILE A 1 119 ? 24.200 -21.408 -16.094 1.00 63.88 119 ILE A O 1
ATOM 991 N N . VAL A 1 120 ? 22.297 -21.501 -14.915 1.00 61.59 120 VAL A N 1
ATOM 992 C CA . VAL A 1 120 ? 21.698 -22.578 -15.719 1.00 61.59 120 VAL A CA 1
ATOM 993 C C . VAL A 1 120 ? 20.968 -22.056 -16.956 1.00 61.59 120 VAL A C 1
ATOM 995 O O . VAL A 1 120 ? 20.934 -22.755 -17.964 1.00 61.59 120 VAL A O 1
ATOM 998 N N . SER A 1 121 ? 20.380 -20.855 -16.918 1.00 63.72 121 SER A N 1
ATOM 999 C CA . SER A 1 121 ? 19.591 -20.348 -18.049 1.00 63.72 121 SER A CA 1
ATOM 1000 C C . SER A 1 121 ? 20.268 -19.226 -18.819 1.00 63.72 121 SER A C 1
ATOM 1002 O O . SER A 1 121 ? 20.223 -19.231 -20.038 1.00 63.72 121 SER A O 1
ATOM 1004 N N . VAL A 1 122 ? 20.878 -18.250 -18.147 1.00 62.62 122 VAL A N 1
ATOM 1005 C CA . VAL A 1 122 ? 21.365 -17.038 -18.831 1.00 62.62 122 VAL A CA 1
ATOM 1006 C C . VAL A 1 122 ? 22.770 -17.246 -19.361 1.00 62.62 122 VAL A C 1
ATOM 1008 O O . VAL A 1 122 ? 23.043 -16.931 -20.513 1.00 62.62 122 VAL A O 1
ATOM 1011 N N . TYR A 1 123 ? 23.643 -17.830 -18.545 1.00 64.75 123 TYR A N 1
ATOM 1012 C CA . TYR A 1 123 ? 25.040 -18.033 -18.904 1.00 64.75 123 TYR A CA 1
ATOM 1013 C C . TYR A 1 123 ? 25.228 -18.886 -20.179 1.00 64.75 123 TYR A C 1
ATOM 1015 O O . TYR A 1 123 ? 25.969 -18.455 -21.063 1.00 64.75 123 TYR A O 1
ATOM 1023 N N . PRO A 1 124 ? 24.507 -20.010 -20.383 1.00 66.44 124 PRO A N 1
ATOM 1024 C CA . PRO A 1 124 ? 24.618 -20.780 -21.625 1.00 66.44 124 PRO A CA 1
ATOM 1025 C C . PRO A 1 124 ? 24.044 -20.040 -22.841 1.00 66.44 124 PRO A C 1
ATOM 1027 O O . PRO A 1 124 ? 24.579 -20.153 -23.938 1.00 66.44 124 PRO A O 1
ATOM 1030 N N . ILE A 1 125 ? 22.976 -19.257 -22.649 1.00 65.56 125 ILE A N 1
ATOM 1031 C CA . ILE A 1 125 ? 22.358 -18.454 -23.712 1.00 65.56 125 ILE A CA 1
ATOM 1032 C C . ILE A 1 125 ? 23.320 -17.358 -24.188 1.00 65.56 125 ILE A C 1
ATOM 1034 O O . ILE A 1 125 ? 23.463 -17.163 -25.392 1.00 65.56 125 ILE A O 1
ATOM 1038 N N . VAL A 1 126 ? 24.021 -16.692 -23.267 1.00 64.00 126 VAL A N 1
ATOM 1039 C CA . VAL A 1 126 ? 25.033 -15.669 -23.585 1.00 64.00 126 VAL A CA 1
ATOM 1040 C C . VAL A 1 126 ? 26.221 -16.280 -24.336 1.00 64.00 126 VAL A C 1
ATOM 1042 O O . VAL A 1 126 ? 26.638 -15.739 -25.356 1.00 64.00 126 VAL A O 1
ATOM 1045 N N . ILE A 1 127 ? 26.711 -17.451 -23.909 1.00 64.31 127 ILE A N 1
ATOM 1046 C CA . ILE A 1 127 ? 27.796 -18.168 -24.607 1.00 64.31 127 ILE A CA 1
ATOM 1047 C C . ILE A 1 127 ? 27.424 -18.501 -26.061 1.00 64.31 127 ILE A C 1
ATOM 1049 O O . ILE A 1 127 ? 28.289 -18.469 -26.932 1.00 64.31 127 ILE A O 1
ATOM 1053 N N . VAL A 1 128 ? 26.155 -18.816 -26.340 1.00 66.31 128 VAL A N 1
ATO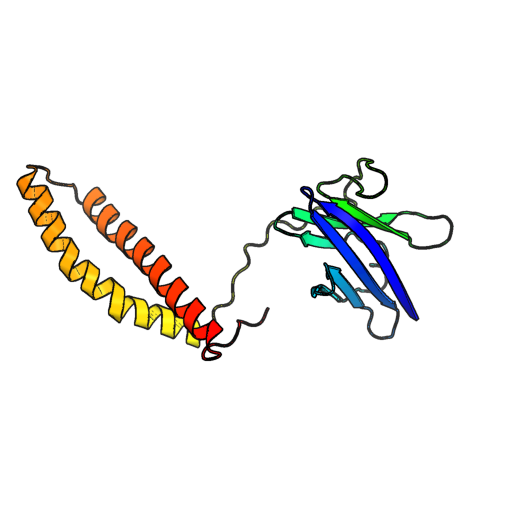M 1054 C CA . VAL A 1 128 ? 25.693 -19.178 -27.692 1.00 66.31 128 VAL A CA 1
ATOM 1055 C C . VAL A 1 128 ? 25.360 -17.951 -28.546 1.00 66.31 128 VAL A C 1
ATOM 1057 O O . VAL A 1 128 ? 25.677 -17.928 -29.735 1.00 66.31 128 VAL A O 1
ATOM 1060 N N . LEU A 1 129 ? 24.726 -16.928 -27.969 1.00 63.66 129 LEU A N 1
ATOM 1061 C CA . LEU A 1 129 ? 24.282 -15.746 -28.713 1.00 63.66 129 LEU A CA 1
ATOM 1062 C C . LEU A 1 129 ? 25.432 -14.814 -29.088 1.00 63.66 129 LEU A C 1
ATOM 1064 O O . LEU A 1 129 ? 25.408 -14.264 -30.187 1.00 63.66 129 LEU A O 1
ATOM 1068 N N . ASN A 1 130 ? 26.440 -14.657 -28.229 1.00 65.88 130 ASN A N 1
ATOM 1069 C CA . ASN A 1 130 ? 27.529 -13.710 -28.474 1.00 65.88 130 ASN A CA 1
ATOM 1070 C C . ASN A 1 130 ? 28.294 -14.008 -29.779 1.00 65.88 130 ASN A C 1
ATOM 1072 O O . ASN A 1 130 ? 28.397 -13.110 -30.616 1.00 65.88 130 ASN A O 1
ATOM 1076 N N . PRO A 1 131 ? 28.722 -15.257 -30.054 1.00 66.56 131 PRO A N 1
ATOM 1077 C CA . PRO A 1 131 ? 29.350 -15.601 -31.330 1.00 66.56 131 PRO A CA 1
ATOM 1078 C C . PRO A 1 131 ? 28.421 -15.425 -32.540 1.00 66.56 131 PRO A C 1
ATOM 1080 O O . PRO A 1 131 ? 28.877 -15.042 -33.617 1.00 66.56 131 PRO A O 1
ATOM 1083 N N . MET A 1 132 ? 27.117 -15.693 -32.388 1.00 66.38 132 MET A N 1
ATOM 1084 C CA . MET A 1 132 ? 26.138 -15.519 -33.471 1.00 66.38 132 MET A CA 1
ATOM 1085 C C . MET A 1 132 ? 25.933 -14.045 -33.826 1.00 66.38 132 MET A C 1
ATOM 1087 O O . MET A 1 132 ? 25.891 -13.698 -35.006 1.00 66.38 132 MET A O 1
ATOM 1091 N N . ILE A 1 133 ? 25.831 -13.179 -32.818 1.00 64.56 133 ILE A N 1
ATOM 1092 C CA . ILE A 1 133 ? 25.691 -11.733 -32.996 1.00 64.56 133 ILE A CA 1
ATOM 1093 C C . ILE A 1 133 ? 26.970 -11.160 -33.609 1.00 64.56 133 ILE A C 1
ATOM 1095 O O . ILE A 1 133 ? 26.885 -10.403 -34.571 1.00 64.56 133 ILE A O 1
ATOM 1099 N N . GLU A 1 134 ? 28.154 -11.565 -33.141 1.00 64.62 134 GLU A N 1
ATOM 1100 C CA . GLU A 1 134 ? 29.420 -11.161 -33.768 1.00 64.62 134 GLU A CA 1
ATOM 1101 C C . GLU A 1 134 ? 29.515 -11.613 -35.230 1.00 64.62 134 GLU A C 1
ATOM 1103 O O . GLU A 1 134 ? 29.924 -10.833 -36.093 1.00 64.62 134 GLU A O 1
ATOM 1108 N N . GLY A 1 135 ? 29.094 -12.846 -35.531 1.00 68.50 135 GLY A N 1
ATOM 1109 C CA . GLY A 1 135 ? 29.017 -13.350 -36.901 1.00 68.50 135 GLY A CA 1
ATOM 1110 C C . GLY A 1 135 ? 28.074 -12.520 -37.775 1.00 68.50 135 GLY A C 1
ATOM 1111 O O . GLY A 1 135 ? 28.428 -12.155 -38.894 1.00 68.50 135 GLY A O 1
ATOM 1112 N N . PHE A 1 136 ? 26.905 -12.157 -37.248 1.00 69.50 136 PHE A N 1
ATOM 1113 C CA . PHE A 1 136 ? 25.921 -11.333 -37.949 1.00 69.50 136 PHE A CA 1
ATOM 1114 C C . PHE A 1 136 ? 26.409 -9.894 -38.180 1.00 69.50 136 PHE A C 1
ATOM 1116 O O . PHE A 1 136 ? 26.237 -9.346 -39.265 1.00 69.50 136 PHE A O 1
ATOM 1123 N N . LEU A 1 137 ? 27.077 -9.291 -37.197 1.00 67.88 137 LEU A N 1
ATOM 1124 C CA . LEU A 1 137 ? 27.634 -7.941 -37.307 1.00 67.88 137 LEU A CA 1
ATOM 1125 C C . LEU A 1 137 ? 28.780 -7.869 -38.327 1.00 67.88 137 LEU A C 1
ATOM 1127 O O . LEU A 1 137 ? 28.842 -6.919 -39.109 1.00 67.88 137 LEU A O 1
ATOM 1131 N N . ARG A 1 138 ? 29.614 -8.917 -38.408 1.00 69.12 138 ARG A N 1
ATOM 1132 C CA . ARG A 1 138 ? 30.625 -9.057 -39.472 1.00 69.12 138 ARG A CA 1
ATOM 1133 C C . ARG A 1 138 ? 29.997 -9.160 -40.861 1.00 69.12 138 ARG A C 1
ATOM 1135 O O . ARG A 1 138 ? 30.500 -8.538 -41.788 1.00 69.12 138 ARG A O 1
ATOM 1142 N N . ILE A 1 139 ? 28.889 -9.895 -41.006 1.00 76.00 139 ILE A N 1
ATOM 1143 C CA . ILE A 1 139 ? 28.138 -9.973 -42.274 1.00 76.00 139 ILE A CA 1
ATOM 1144 C C . ILE A 1 139 ? 27.593 -8.595 -42.683 1.00 76.00 139 ILE A C 1
ATOM 1146 O O . ILE A 1 139 ? 27.533 -8.282 -43.869 1.00 76.00 139 ILE A O 1
ATOM 1150 N N . LEU A 1 140 ? 27.233 -7.754 -41.712 1.00 74.94 140 LEU A N 1
ATOM 1151 C CA . LEU A 1 140 ? 26.734 -6.398 -41.942 1.00 74.94 140 LEU A CA 1
ATOM 1152 C C . LEU A 1 140 ? 27.839 -5.339 -42.128 1.00 74.94 140 LEU A C 1
ATOM 1154 O O . LEU A 1 140 ? 27.516 -4.154 -42.198 1.00 74.94 140 LEU A O 1
ATOM 1158 N N . ASN A 1 141 ? 29.121 -5.729 -42.215 1.00 72.56 141 ASN A N 1
ATOM 1159 C CA . ASN A 1 141 ? 30.278 -4.816 -42.263 1.00 72.56 141 ASN A CA 1
ATOM 1160 C C . ASN A 1 141 ? 30.290 -3.777 -41.126 1.00 72.56 141 ASN A C 1
ATOM 1162 O O . ASN A 1 141 ? 30.812 -2.671 -41.277 1.00 72.56 141 ASN A O 1
ATOM 1166 N N . TRP A 1 142 ? 29.711 -4.126 -39.978 1.00 65.00 142 TRP A N 1
ATOM 1167 C CA . TRP A 1 142 ? 29.644 -3.240 -38.829 1.00 65.00 142 TRP A CA 1
ATOM 1168 C C . TRP A 1 142 ? 30.527 -3.777 -37.706 1.00 65.00 142 TRP A C 1
ATOM 1170 O O . TRP A 1 142 ? 30.256 -4.829 -37.130 1.00 65.00 142 TRP A O 1
ATOM 1180 N N . GLU A 1 143 ? 31.586 -3.038 -37.376 1.00 66.88 143 GLU A N 1
ATOM 1181 C CA . GLU A 1 143 ? 32.414 -3.311 -36.203 1.00 66.88 143 GLU A CA 1
ATOM 1182 C C . GLU A 1 143 ? 31.936 -2.450 -35.025 1.00 66.88 143 GLU A C 1
ATOM 1184 O O . GLU A 1 143 ? 32.223 -1.249 -34.979 1.00 66.88 143 GLU A O 1
ATOM 1189 N N . PRO A 1 144 ? 31.178 -3.014 -34.064 1.00 60.22 144 PRO A N 1
ATOM 1190 C CA . PRO A 1 144 ? 30.830 -2.281 -32.855 1.00 60.22 144 PRO A CA 1
ATOM 1191 C C . PRO A 1 144 ? 32.101 -1.989 -32.051 1.00 60.22 144 PRO A C 1
ATOM 1193 O O . PRO A 1 144 ? 32.925 -2.880 -31.832 1.00 60.22 144 PRO A O 1
ATOM 1196 N N . ASN A 1 145 ? 32.241 -0.750 -31.578 1.00 64.94 145 ASN A N 1
ATOM 1197 C CA . ASN A 1 145 ? 33.305 -0.394 -30.642 1.00 64.94 145 ASN A CA 1
ATOM 1198 C C . ASN A 1 145 ? 33.125 -1.135 -29.297 1.00 64.94 145 ASN A C 1
ATOM 1200 O O . ASN A 1 145 ? 32.047 -1.660 -28.996 1.00 64.94 145 ASN A O 1
ATOM 1204 N N . GLU A 1 146 ? 34.171 -1.173 -28.466 1.00 59.59 146 GLU A N 1
ATOM 1205 C CA . GLU A 1 146 ? 34.148 -1.902 -27.185 1.00 59.59 146 GLU A CA 1
ATOM 1206 C C . GLU A 1 146 ? 33.022 -1.449 -26.243 1.00 59.59 146 GLU A C 1
ATOM 1208 O O . GLU A 1 146 ? 32.479 -2.255 -25.490 1.00 59.59 146 GLU A O 1
ATOM 1213 N N . VAL A 1 147 ? 32.608 -0.182 -26.330 1.00 56.97 147 VAL A N 1
ATOM 1214 C CA . VAL A 1 147 ? 31.513 0.381 -25.526 1.00 56.97 147 VAL A CA 1
ATOM 1215 C C . VAL A 1 147 ? 30.164 -0.216 -25.934 1.00 56.97 147 VAL A C 1
ATOM 1217 O O . VAL A 1 147 ? 29.361 -0.585 -25.078 1.00 56.97 147 VAL A O 1
ATOM 1220 N N . VAL A 1 148 ? 29.916 -0.355 -27.237 1.00 58.25 148 VAL A N 1
ATOM 1221 C CA . VAL A 1 148 ? 28.688 -0.955 -27.773 1.00 58.25 148 VAL A CA 1
ATOM 1222 C C . VAL A 1 148 ? 28.669 -2.464 -27.527 1.00 58.25 148 VAL A C 1
ATOM 1224 O O . VAL A 1 148 ? 27.624 -2.986 -27.139 1.00 58.25 148 VAL A O 1
ATOM 1227 N N . ARG A 1 149 ? 29.810 -3.161 -27.648 1.00 61.28 149 ARG A N 1
ATOM 1228 C CA . ARG A 1 149 ? 29.916 -4.579 -27.244 1.00 61.28 149 ARG A CA 1
ATOM 1229 C C . ARG A 1 149 ? 29.611 -4.766 -25.761 1.00 61.28 149 ARG A C 1
ATOM 1231 O O . ARG A 1 149 ? 28.735 -5.554 -25.417 1.00 61.28 149 ARG A O 1
ATOM 1238 N N . GLY A 1 150 ? 30.246 -3.969 -24.901 1.00 56.94 150 GLY A N 1
ATOM 1239 C CA . GLY A 1 150 ? 29.997 -3.998 -23.461 1.00 56.94 150 GLY A CA 1
ATOM 1240 C C . GLY A 1 150 ? 28.540 -3.691 -23.105 1.00 56.94 150 GLY A C 1
ATOM 1241 O O . GLY A 1 150 ? 27.976 -4.328 -22.217 1.00 56.94 150 GLY A O 1
ATOM 1242 N N . GLY A 1 151 ? 27.897 -2.766 -23.825 1.00 56.75 151 GLY A N 1
ATOM 1243 C CA . GLY A 1 151 ? 26.486 -2.420 -23.635 1.00 56.75 151 GLY A CA 1
ATOM 1244 C C . GLY A 1 151 ? 25.509 -3.525 -24.048 1.00 56.75 151 GLY A C 1
ATOM 1245 O O . GLY A 1 151 ? 24.539 -3.776 -23.331 1.00 56.75 151 GLY A O 1
ATOM 1246 N N . ILE A 1 152 ? 25.768 -4.211 -25.166 1.00 56.66 152 ILE A N 1
ATOM 1247 C CA . ILE A 1 152 ? 24.930 -5.316 -25.659 1.00 56.66 152 ILE A CA 1
ATOM 1248 C C . ILE A 1 152 ? 25.038 -6.529 -24.725 1.00 56.66 152 ILE A C 1
ATOM 1250 O O . ILE A 1 152 ? 24.006 -7.057 -24.298 1.00 56.66 152 ILE A O 1
ATOM 1254 N N . ASP A 1 153 ? 26.259 -6.899 -24.332 1.00 58.31 153 ASP A N 1
ATOM 1255 C CA . ASP A 1 153 ? 26.518 -8.026 -23.428 1.00 58.31 153 ASP A CA 1
ATOM 1256 C C . ASP A 1 153 ? 25.918 -7.795 -22.034 1.00 58.31 153 ASP A C 1
ATOM 1258 O O . ASP A 1 153 ? 25.299 -8.687 -21.445 1.00 58.31 153 ASP A O 1
ATOM 1262 N N . SER A 1 154 ? 26.039 -6.569 -21.518 1.00 59.28 154 SER A N 1
ATOM 1263 C CA . SER A 1 154 ? 25.553 -6.226 -20.179 1.00 59.28 154 SER A CA 1
ATOM 1264 C C . SER A 1 154 ? 24.036 -6.023 -20.146 1.00 59.28 154 SER A C 1
ATOM 1266 O O . SER A 1 154 ? 23.365 -6.494 -19.229 1.00 59.28 154 SER A O 1
ATOM 1268 N N . GLY A 1 155 ? 23.460 -5.345 -21.143 1.00 57.66 155 GLY A N 1
ATOM 1269 C CA . GLY A 1 155 ? 22.042 -4.978 -21.149 1.00 57.66 155 GLY A CA 1
ATOM 1270 C C . GLY A 1 155 ? 21.108 -6.156 -21.432 1.00 57.66 155 GLY A C 1
ATOM 1271 O O . GLY A 1 155 ? 20.150 -6.389 -20.688 1.00 57.66 155 GLY A O 1
ATOM 1272 N N . ALA A 1 156 ? 21.395 -6.934 -22.480 1.00 60.34 156 ALA A N 1
ATOM 1273 C CA . ALA A 1 156 ? 20.543 -8.054 -22.881 1.00 60.34 156 ALA A CA 1
ATOM 1274 C C . ALA A 1 156 ? 20.610 -9.214 -21.874 1.00 60.34 156 ALA A C 1
ATOM 1276 O O . ALA A 1 156 ? 19.578 -9.804 -21.534 1.00 60.34 156 ALA A O 1
ATOM 1277 N N . GLY A 1 157 ? 21.804 -9.494 -21.337 1.00 63.75 157 GLY A N 1
ATOM 1278 C CA . GLY A 1 157 ? 22.015 -10.521 -20.316 1.00 63.75 157 GLY A CA 1
ATOM 1279 C C . GLY A 1 157 ? 21.285 -10.209 -19.007 1.00 63.75 157 GLY A C 1
ATOM 1280 O O . GLY A 1 157 ? 20.589 -11.070 -18.462 1.00 63.75 157 GLY A O 1
ATOM 1281 N N . VAL A 1 158 ? 21.363 -8.960 -18.531 1.00 65.00 158 VAL A N 1
ATOM 1282 C CA . VAL A 1 158 ? 20.682 -8.520 -17.299 1.00 65.00 158 VAL A CA 1
ATOM 1283 C C . VAL A 1 158 ? 19.160 -8.512 -17.462 1.00 65.00 158 VAL A C 1
ATOM 1285 O O . VAL A 1 158 ? 18.446 -8.950 -16.553 1.00 65.00 158 VAL A O 1
ATOM 1288 N N . ALA A 1 159 ? 18.641 -8.079 -18.615 1.00 62.69 159 ALA A N 1
ATOM 1289 C CA . ALA A 1 159 ? 17.203 -8.085 -18.882 1.00 62.69 159 ALA A CA 1
ATOM 1290 C C . ALA A 1 159 ? 16.634 -9.516 -18.930 1.00 62.69 159 ALA A C 1
ATOM 1292 O O . ALA A 1 159 ? 15.661 -9.819 -18.230 1.00 62.69 159 ALA A O 1
ATOM 1293 N N . MET A 1 160 ? 17.273 -10.422 -19.682 1.00 65.12 160 MET A N 1
ATOM 1294 C CA . MET A 1 160 ? 16.857 -11.830 -19.755 1.00 65.12 160 MET A CA 1
ATOM 1295 C C . MET A 1 160 ? 16.952 -12.525 -18.397 1.00 65.12 160 MET A C 1
ATOM 1297 O O . MET A 1 160 ? 16.014 -13.217 -17.991 1.00 65.12 160 MET A O 1
ATOM 1301 N N . TYR A 1 161 ? 18.036 -12.288 -17.655 1.00 67.25 161 TYR A N 1
ATOM 1302 C CA . TYR A 1 161 ? 18.179 -12.782 -16.291 1.00 67.25 161 TYR A CA 1
ATOM 1303 C C . TYR A 1 161 ? 17.034 -12.339 -15.394 1.00 67.25 161 TYR A C 1
ATOM 1305 O O . TYR A 1 161 ? 16.407 -13.168 -14.735 1.00 67.25 161 TYR A O 1
ATOM 1313 N N . THR A 1 162 ? 16.731 -11.044 -15.395 1.00 65.06 162 THR A N 1
ATOM 1314 C CA . THR A 1 162 ? 15.699 -10.475 -14.529 1.00 65.06 162 THR A CA 1
ATOM 1315 C C . THR A 1 162 ? 14.336 -11.109 -14.811 1.00 65.06 162 THR A C 1
ATOM 1317 O O . THR A 1 162 ? 13.624 -11.482 -13.876 1.00 65.06 162 THR A O 1
ATOM 1320 N N . ILE A 1 163 ? 13.990 -11.305 -16.087 1.00 70.31 163 ILE A N 1
ATOM 1321 C CA . ILE A 1 163 ? 12.727 -11.931 -16.504 1.00 70.31 163 ILE A CA 1
ATOM 1322 C C . ILE A 1 163 ? 12.661 -13.397 -16.053 1.00 70.31 163 ILE A C 1
ATOM 1324 O O . ILE A 1 163 ? 11.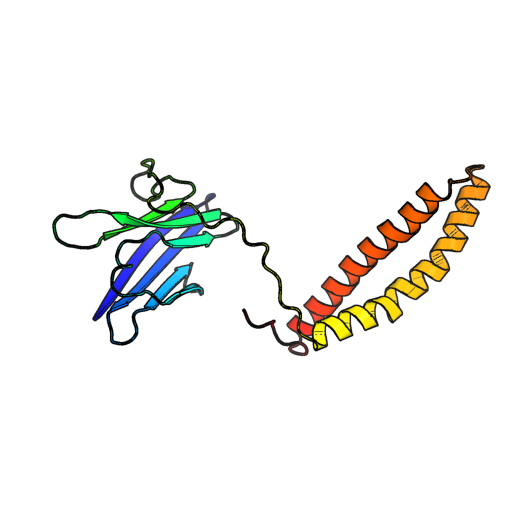685 -13.802 -15.412 1.00 70.31 163 ILE A O 1
ATOM 1328 N N . ILE A 1 164 ? 13.701 -14.186 -16.337 1.00 67.44 164 ILE A N 1
ATOM 1329 C CA . ILE A 1 164 ? 13.725 -15.624 -16.033 1.00 67.44 164 ILE A CA 1
ATOM 1330 C C . ILE A 1 164 ? 13.747 -15.864 -14.519 1.00 67.44 164 ILE A C 1
ATOM 1332 O O . ILE A 1 164 ? 12.952 -16.653 -13.997 1.00 67.44 164 ILE A O 1
ATOM 1336 N N . ALA A 1 165 ? 14.592 -15.135 -13.792 1.00 68.38 165 ALA A N 1
ATOM 1337 C CA . ALA A 1 165 ? 14.702 -15.232 -12.344 1.00 68.38 165 ALA A CA 1
ATOM 1338 C C . ALA A 1 165 ? 13.377 -14.867 -11.653 1.00 68.38 165 ALA A C 1
ATOM 1340 O O . ALA A 1 165 ? 12.916 -15.586 -10.760 1.00 68.38 165 ALA A O 1
ATOM 1341 N N . ASN A 1 166 ? 12.710 -13.796 -12.100 1.00 71.88 166 ASN A N 1
ATOM 1342 C CA . ASN A 1 166 ? 11.405 -13.402 -11.567 1.00 71.88 166 ASN A CA 1
ATOM 1343 C C . ASN A 1 166 ? 10.319 -14.449 -11.861 1.00 71.88 166 ASN A C 1
ATOM 1345 O O . ASN A 1 166 ? 9.511 -14.752 -10.978 1.00 71.88 166 ASN A O 1
ATOM 1349 N N . TYR A 1 167 ? 10.313 -15.041 -13.061 1.00 75.38 167 TYR A N 1
ATOM 1350 C CA . TYR A 1 167 ? 9.381 -16.114 -13.417 1.00 75.38 167 TYR A CA 1
ATOM 1351 C C . TYR A 1 167 ? 9.562 -17.353 -12.524 1.00 75.38 167 TYR A C 1
ATOM 1353 O O . TYR A 1 167 ? 8.583 -17.862 -11.966 1.00 75.38 167 TYR A O 1
ATOM 1361 N N . ILE A 1 168 ? 10.802 -17.811 -12.328 1.00 73.00 168 ILE A N 1
ATOM 1362 C CA . ILE A 1 168 ? 11.114 -18.999 -11.516 1.00 73.00 168 ILE A CA 1
ATOM 1363 C C . ILE A 1 168 ? 10.731 -18.774 -10.050 1.00 73.00 168 ILE A C 1
ATOM 1365 O O . ILE A 1 168 ? 10.029 -19.603 -9.464 1.00 73.00 168 ILE A O 1
ATOM 1369 N N . VAL A 1 169 ? 11.110 -17.630 -9.471 1.00 73.75 169 VAL A N 1
ATOM 1370 C CA . VAL A 1 169 ? 10.761 -17.285 -8.083 1.00 73.75 169 VAL A CA 1
ATOM 1371 C C . VAL A 1 169 ? 9.243 -17.237 -7.899 1.00 73.75 169 VAL A C 1
ATOM 1373 O O . VAL A 1 169 ? 8.717 -17.809 -6.941 1.00 73.75 169 VAL A O 1
ATOM 1376 N N . LYS A 1 170 ? 8.513 -16.616 -8.836 1.00 74.94 170 LYS A N 1
ATOM 1377 C CA . LYS A 1 170 ? 7.043 -16.567 -8.806 1.00 74.94 170 LYS A CA 1
ATOM 1378 C C . LYS A 1 170 ? 6.431 -17.971 -8.856 1.00 74.94 170 LYS A C 1
ATOM 1380 O O . LYS A 1 170 ? 5.510 -18.262 -8.092 1.00 74.94 170 LYS A O 1
ATOM 1385 N N . LYS A 1 171 ? 6.963 -18.857 -9.702 1.00 75.25 171 LYS A N 1
ATOM 1386 C CA . LYS A 1 171 ? 6.497 -20.244 -9.844 1.00 75.25 171 LYS A CA 1
ATOM 1387 C C . LYS A 1 171 ? 6.752 -21.077 -8.584 1.00 75.25 171 LYS A C 1
ATOM 1389 O O . LYS A 1 171 ? 5.864 -21.811 -8.157 1.00 75.25 171 LYS A O 1
ATOM 1394 N N . PHE A 1 172 ? 7.918 -20.937 -7.955 1.00 73.75 172 PHE A N 1
ATOM 1395 C CA . PHE A 1 172 ? 8.242 -21.644 -6.711 1.00 73.75 172 PHE A CA 1
ATOM 1396 C C . PHE A 1 172 ? 7.440 -21.143 -5.508 1.00 73.75 172 PHE A C 1
ATOM 1398 O O . PHE A 1 172 ? 6.960 -21.965 -4.728 1.00 73.75 172 PHE A O 1
ATOM 1405 N N . LYS A 1 173 ? 7.181 -19.833 -5.406 1.00 73.56 173 LYS A N 1
ATOM 1406 C CA . LYS A 1 173 ? 6.239 -19.290 -4.412 1.00 73.56 173 LYS A CA 1
ATOM 1407 C C . LYS A 1 173 ? 4.817 -19.814 -4.613 1.00 73.56 173 LYS A C 1
ATOM 1409 O O . LYS A 1 173 ? 4.154 -20.162 -3.642 1.00 73.56 173 LYS A O 1
ATOM 1414 N N . GLY A 1 174 ? 4.352 -19.904 -5.862 1.00 69.69 174 GLY A N 1
ATOM 1415 C CA . GLY A 1 174 ? 3.029 -20.452 -6.192 1.00 69.69 174 GLY A CA 1
ATOM 1416 C C . GLY A 1 174 ? 2.860 -21.933 -5.830 1.00 69.69 174 GLY A C 1
ATOM 1417 O O . GLY A 1 174 ? 1.743 -22.371 -5.586 1.00 69.69 174 GLY A O 1
ATOM 1418 N N . ARG A 1 175 ? 3.964 -22.686 -5.751 1.00 76.56 175 ARG A N 1
ATOM 1419 C CA . ARG A 1 175 ? 3.994 -24.101 -5.342 1.00 76.56 175 ARG A CA 1
ATOM 1420 C C . ARG A 1 175 ? 4.282 -24.314 -3.849 1.00 76.56 175 ARG A C 1
ATOM 1422 O O . ARG A 1 175 ? 4.420 -25.455 -3.432 1.00 76.56 175 ARG A O 1
ATOM 1429 N N . GLY A 1 176 ? 4.426 -23.245 -3.060 1.00 76.62 176 GLY A N 1
ATOM 1430 C CA . GLY A 1 176 ? 4.783 -23.335 -1.637 1.00 76.62 176 GLY A CA 1
ATOM 1431 C C . GLY A 1 176 ? 6.229 -23.774 -1.361 1.00 76.62 176 GLY A C 1
ATOM 1432 O O . GLY A 1 176 ? 6.574 -24.043 -0.219 1.00 76.62 176 GLY A O 1
ATOM 1433 N N . LEU A 1 177 ? 7.086 -23.830 -2.388 1.00 69.62 177 LEU A N 1
ATOM 1434 C CA . LEU A 1 177 ? 8.492 -24.249 -2.277 1.00 69.62 177 LEU A CA 1
ATOM 1435 C C . LEU A 1 177 ? 9.423 -23.109 -1.830 1.00 69.62 177 LEU A C 1
ATOM 1437 O O . LEU A 1 177 ? 10.569 -23.347 -1.452 1.00 69.62 177 LEU A O 1
ATOM 1441 N N . LEU A 1 178 ? 8.938 -21.868 -1.885 1.00 68.44 178 LEU A N 1
ATOM 1442 C CA . LEU A 1 178 ? 9.598 -20.687 -1.338 1.00 68.44 178 LEU A CA 1
ATOM 1443 C C . LEU A 1 178 ? 8.628 -19.946 -0.424 1.00 68.44 178 LEU A C 1
ATOM 1445 O O . LEU A 1 178 ? 7.478 -19.697 -0.797 1.00 68.44 178 LEU A O 1
ATOM 1449 N N . GLU A 1 179 ? 9.116 -19.557 0.750 1.00 68.44 179 GLU A N 1
ATOM 1450 C CA . GLU A 1 179 ? 8.382 -18.695 1.669 1.00 68.44 179 GLU A CA 1
ATOM 1451 C C . GLU A 1 179 ? 8.112 -17.338 1.005 1.00 68.44 179 GLU A C 1
ATOM 1453 O O . GLU A 1 179 ? 8.932 -16.793 0.255 1.00 68.44 179 GLU A O 1
ATOM 1458 N N . ARG A 1 180 ? 6.934 -16.765 1.264 1.00 58.84 180 ARG A N 1
ATOM 1459 C CA . ARG A 1 180 ? 6.699 -15.359 0.931 1.00 58.84 180 ARG A CA 1
ATOM 1460 C C . ARG A 1 180 ? 7.550 -14.554 1.907 1.00 58.84 180 ARG A C 1
ATOM 1462 O O . ARG A 1 180 ? 7.288 -14.625 3.101 1.00 58.84 180 ARG A O 1
ATOM 1469 N N . GLY A 1 181 ? 8.571 -13.858 1.396 1.00 51.03 181 GLY A N 1
ATOM 1470 C CA . GLY A 1 181 ? 9.455 -13.015 2.203 1.00 51.03 181 GLY A CA 1
ATOM 1471 C C . GLY A 1 181 ? 8.650 -12.214 3.224 1.00 51.03 181 GLY A C 1
ATOM 1472 O O . GLY A 1 181 ? 7.667 -11.562 2.860 1.00 51.03 181 GLY A O 1
ATOM 1473 N N . ALA A 1 182 ? 9.014 -12.367 4.497 1.00 41.50 182 ALA A N 1
ATOM 1474 C CA . ALA A 1 182 ? 8.351 -11.692 5.599 1.00 41.50 182 ALA A CA 1
ATOM 1475 C C . ALA A 1 182 ? 8.438 -10.173 5.383 1.00 41.50 182 ALA A C 1
ATOM 1477 O O . ALA A 1 182 ? 9.518 -9.657 5.086 1.00 41.50 182 ALA A O 1
ATOM 1478 N N . LYS A 1 183 ? 7.283 -9.506 5.475 1.00 40.34 183 LYS A N 1
ATOM 1479 C CA . LYS A 1 183 ? 7.180 -8.044 5.521 1.00 40.34 183 LYS A CA 1
ATOM 1480 C C . LYS A 1 183 ? 7.812 -7.516 6.802 1.00 40.34 183 LYS A C 1
ATOM 1482 O O . LYS A 1 183 ? 7.591 -8.161 7.852 1.00 40.34 183 LYS A O 1
#

InterPro domains:
  IPR038513 FAIM1 domain superfamily [G3DSA:2.40.128.180] (5-83)

Solvent-accessible surface area (backbone atoms only — not comparable to full-atom values): 10845 Å² total; per-residue (Å²): 87,78,49,78,50,75,46,82,42,74,57,95,92,38,81,43,41,40,37,39,43,38,35,57,52,99,68,34,34,36,36,37,23,49,72,82,41,80,72,46,82,43,79,51,60,94,82,54,76,70,53,69,44,78,49,73,57,96,88,38,61,32,34,39,35,47,46,93,49,99,87,49,91,39,76,48,50,26,47,88,45,27,29,71,84,81,68,43,82,48,85,74,92,52,81,75,80,70,87,69,78,77,75,74,63,70,45,74,67,54,52,50,52,37,54,51,40,37,61,69,57,38,48,58,50,50,68,57,46,52,60,53,50,53,52,51,31,56,75,66,76,46,82,73,52,73,68,56,50,52,47,53,60,52,50,56,51,52,52,54,34,52,53,53,34,51,50,51,54,53,52,34,42,76,69,68,76,36,81,77,60,78,129

Foldseek 3Di:
DKDKDWDWFADPNDTKIWIWIFDPDPWTKIFIDINNHTFDIDTDDVPCQFAWDWTDDPNWIKIWGFDDDPPDTDIFIDTPQATRPPRDGHDHPDDPPDPDPPPQPQDPVLVVLLVVCLVPPLVVVLVVVLVVVVVVCVVVVHDDDPVVSCCCSVPVSVVVSVVRSVVRVVVCVVVVNDDRRDD

Organism: NCBI:txid393762

Secondary structure (DSSP, 8-state):
-EEEEEEEEEETTEEEEEEEEEE-SSS-EEEEEETTEEEEEEE--TT-TT--EEEEETTEEEEEEEEP-SSS-EEEEEETTEETTT--B---SSPPPP---------HHHHHHHHHHIIIIIHHHHHHHHHHHHHHHHHTT----HHHHHHHHHHHHHHHHHHHHHHHHHHHHHTTSS-----

Sequence (183 aa):
MKKHWNWNVTIERRNYRIDLEYNIGLIRNMKIHVNGHLAKPMKINKGEEGTDYFFFINNHECRIYSREGEDNLHYSVALRGVDLITGESVEYVKAPPKEEEVQVKMTKKEMAVRAISFIVSVYPIVIVLNPMIEGFLRILNWEPNEVVRGGIDSGAGVAMYTIIANYIVKKFKGRGLLERGAK

Radius of gyration: 25.26 Å; Cα contacts (8 Å, |Δi|>4): 228; chains: 1; bounding box: 52×44×69 Å

pLDDT: mean 71.25, std 12.77, range [35.19, 91.56]

Mean predicted aligned error: 17.58 Å